Protein AF-A0A383E3J4-F1 (afdb_monomer_lite)

Sequence (232 aa):
TISWSTEKKGESHIVHYDLKSCGGNPEICSFHKVSGRDGRFSDSRGEHFHHARLTDLKPSTTYWFVIESDSEHSPEMHFTTAPSDDRPFSVLFGGDSRSGHFARAQINLLMASLSEETEDLLAFAHGGDYVSSGKSCGQWSRWLSQHELTVSASGQVLPIIPTRGNHDDGPLFNEIFDNPGGPDKENYFSTRLAPQVALVTLNTETKAGGAQRTWLGKTLQSLRPEVRWLLA

Foldseek 3Di:
DDKDKDQADFDWKKKAKALDDPQQDSVSGPDMFTFPDKDAAFQHPGMMMTDTDDPPDDAQTKMWIWIDTPPDIDGIAIEGHFHADDDDADEAEEEQQADPLVVLLVVLLVLQVCPVVGSRYAAYEYAANQHQALNHPVSVVSSVVSNCSNQHPRRYDHHYDYAHDPRNDDCNVCSRPVLNVPPVSQRWDKDDRYQAEIETHHHPPDDCDDPRVVVVVVVCVVPVVRHNYYHD

InterPro domains:
  IPR003961 Fibronectin type III [cd00063] (1-81)
  IPR004843 Calcineurin-like, phosphoesterase domain [PF00149] (107-210)
  IPR008963 Purple acid phosphatase-like, N-terminal [SSF49363] (1-83)
  IPR015914 Purple acid phosphatase, N-terminal [PF16656] (1-81)
  IPR029052 Metallo-dependent phosphatase-like [G3DSA:3.60.21.10] (85-232)
  IPR029052 Metallo-dependent phosphatase-like [SSF56300] (83-231)
  IPR039331 Purple acid phosphatase-like [PTHR22953] (1-231)

Secondary structure (DSSP, 8-state):
-EEEEESS--S-EEEEEESS--TT-GGG-SEEEE-SEEEEPTT-SS-EEEEE---SPPTT-EEEEEEEETTEEPPPEEEEPPPSS----EEEEE--TTS-HHHHHHHHHHHHHHHHH-TTEEEEEE-S--SS-TT-HHHHHHHHHHHGGGS-TT-BPPPEEEPPPTTS-SSHHHHHTT-TTTTTT---EEEEEETTEEEEE--TTS-SSHHHHHHHHHHHHHHTTT-SEEE-

Organism: NCBI:txid408172

Radius of gyration: 17.68 Å; chains: 1; bounding box: 40×35×48 Å

pLDDT: mean 96.55, std 2.57, range [83.81, 98.75]

Structure (mmCIF, N/CA/C/O backbone):
data_AF-A0A383E3J4-F1
#
_entry.id   AF-A0A383E3J4-F1
#
loop_
_atom_site.group_PDB
_atom_site.id
_atom_site.type_symbol
_atom_site.label_atom_id
_atom_site.label_alt_id
_atom_site.label_comp_id
_atom_site.label_asym_id
_atom_site.label_entity_id
_atom_site.label_seq_id
_atom_site.pdbx_PDB_ins_code
_atom_site.Cartn_x
_atom_site.Cartn_y
_atom_site.Cartn_z
_atom_site.occupancy
_atom_site.B_iso_or_equiv
_atom_site.auth_seq_id
_atom_site.auth_comp_id
_atom_site.auth_asym_id
_atom_site.auth_atom_id
_atom_site.pdbx_PDB_model_num
ATOM 1 N N . THR A 1 1 ? -2.786 5.262 -1.750 1.00 97.12 1 THR A N 1
ATOM 2 C CA . THR A 1 1 ? -1.868 5.670 -2.830 1.00 97.12 1 THR A CA 1
ATOM 3 C C . THR A 1 1 ? -1.952 4.635 -3.923 1.00 97.12 1 THR A C 1
ATOM 5 O O . THR A 1 1 ? -2.013 3.463 -3.584 1.00 97.12 1 THR A O 1
ATOM 8 N N . ILE A 1 2 ? -1.977 5.054 -5.185 1.00 98.50 2 ILE A N 1
ATOM 9 C CA . ILE A 1 2 ? -1.723 4.169 -6.325 1.00 98.50 2 ILE A CA 1
ATOM 10 C C . ILE A 1 2 ? -0.230 4.268 -6.638 1.00 98.50 2 ILE A C 1
ATOM 12 O O . ILE A 1 2 ? 0.291 5.378 -6.778 1.00 98.50 2 ILE A O 1
ATOM 16 N N . SER A 1 3 ? 0.447 3.124 -6.679 1.00 98.38 3 SER A N 1
ATOM 17 C CA . SER A 1 3 ? 1.888 3.017 -6.908 1.00 98.38 3 SER A CA 1
ATOM 18 C C . SER A 1 3 ? 2.143 2.116 -8.106 1.00 98.38 3 SER A C 1
ATOM 20 O O . SER A 1 3 ? 1.533 1.055 -8.199 1.00 98.38 3 SER A O 1
ATOM 22 N N . TRP A 1 4 ? 3.049 2.516 -8.990 1.00 98.38 4 TRP A N 1
ATOM 23 C CA . TRP A 1 4 ? 3.448 1.716 -10.147 1.00 98.38 4 TRP A CA 1
ATOM 24 C C . TRP A 1 4 ? 4.905 1.981 -10.518 1.00 98.38 4 TRP A C 1
ATOM 26 O O . TRP A 1 4 ? 5.569 2.833 -9.919 1.00 98.38 4 TRP A O 1
ATOM 36 N N . SER A 1 5 ? 5.402 1.231 -11.499 1.00 97.56 5 SER A N 1
ATOM 37 C CA . SER A 1 5 ? 6.758 1.378 -12.010 1.00 97.56 5 SER A CA 1
ATOM 38 C C . SER A 1 5 ? 6.823 1.355 -13.527 1.00 97.56 5 SER A C 1
ATOM 40 O O . SER A 1 5 ? 6.029 0.671 -14.167 1.00 97.56 5 SER A O 1
ATOM 42 N N . THR A 1 6 ? 7.816 2.037 -14.086 1.00 97.31 6 THR A N 1
ATOM 43 C CA . THR A 1 6 ? 8.154 2.003 -15.513 1.00 97.31 6 THR A CA 1
ATOM 44 C C . THR A 1 6 ? 9.570 1.460 -15.709 1.00 97.31 6 THR A C 1
ATOM 46 O O . THR A 1 6 ? 10.438 1.620 -14.850 1.00 97.31 6 THR A O 1
ATOM 49 N N . GLU A 1 7 ? 9.846 0.828 -16.853 1.00 94.44 7 GLU A N 1
ATOM 50 C CA . GLU A 1 7 ? 11.184 0.287 -17.167 1.00 94.44 7 GLU A CA 1
ATOM 51 C C . GLU A 1 7 ? 12.238 1.371 -17.436 1.00 94.44 7 GLU A C 1
ATOM 53 O O . GLU A 1 7 ? 13.444 1.118 -17.382 1.00 94.44 7 GLU A O 1
ATOM 58 N N . LYS A 1 8 ? 11.785 2.576 -17.790 1.00 93.88 8 LYS A N 1
ATOM 59 C CA . LYS A 1 8 ? 12.611 3.725 -18.161 1.00 93.88 8 LYS A CA 1
ATOM 60 C C . LYS A 1 8 ? 12.036 4.981 -17.531 1.00 93.88 8 LYS A C 1
ATOM 62 O O . LYS A 1 8 ? 10.858 5.036 -17.188 1.00 93.88 8 LYS A O 1
ATOM 67 N N . LYS A 1 9 ? 12.870 6.011 -17.429 1.00 94.88 9 LYS A N 1
ATOM 68 C CA . LYS A 1 9 ? 12.425 7.334 -16.999 1.00 94.88 9 LYS A CA 1
ATOM 69 C C . LYS A 1 9 ? 11.393 7.885 -17.993 1.00 94.88 9 LYS A C 1
ATOM 71 O O . LYS A 1 9 ? 11.723 7.972 -19.174 1.00 94.88 9 LYS A O 1
ATOM 76 N N . GLY A 1 10 ? 10.220 8.270 -17.497 1.00 93.56 10 GLY A N 1
ATOM 77 C CA . GLY A 1 10 ? 9.216 9.038 -18.238 1.00 93.56 10 GLY A CA 1
ATOM 78 C C . GLY A 1 10 ? 9.188 10.514 -17.836 1.00 93.56 10 GLY A C 1
ATOM 79 O O . GLY A 1 10 ? 10.014 10.969 -17.031 1.00 93.56 10 GLY A O 1
ATOM 80 N N . GLU A 1 11 ? 8.257 11.263 -18.421 1.00 95.75 11 GLU A N 1
ATOM 81 C CA . GLU A 1 11 ? 8.058 12.697 -18.174 1.00 95.75 11 GLU A CA 1
ATOM 82 C C . GLU A 1 11 ? 6.697 13.006 -17.538 1.00 95.75 11 GLU A C 1
ATOM 84 O O . GLU A 1 11 ? 6.609 13.915 -16.709 1.00 95.75 11 GLU A O 1
ATOM 89 N N . SER A 1 12 ? 5.655 12.252 -17.896 1.00 97.62 12 SER A N 1
ATOM 90 C CA . SER A 1 12 ? 4.287 12.423 -17.405 1.00 97.62 12 SER A CA 1
ATOM 91 C C . SER A 1 12 ? 3.768 11.135 -16.778 1.00 97.62 12 SER A C 1
ATOM 93 O O . SER A 1 12 ? 3.873 10.065 -17.369 1.00 97.62 12 SER A O 1
ATOM 95 N N . HIS A 1 13 ? 3.188 11.237 -15.583 1.00 98.50 13 HIS A N 1
ATOM 96 C CA . HIS A 1 13 ? 2.759 10.100 -14.769 1.00 98.50 13 HIS A CA 1
ATOM 97 C C . HIS A 1 13 ? 1.446 10.454 -14.063 1.00 98.50 13 HIS A C 1
ATOM 99 O O . HIS A 1 13 ? 1.429 11.265 -13.134 1.00 98.50 13 HIS A O 1
ATOM 105 N N . ILE A 1 14 ? 0.328 9.892 -14.522 1.00 98.62 14 ILE A N 1
ATOM 106 C CA . ILE A 1 14 ? -1.016 10.333 -14.131 1.00 98.62 14 ILE A CA 1
ATOM 107 C C . ILE A 1 14 ? -1.908 9.126 -13.844 1.00 98.62 14 ILE A C 1
ATOM 109 O O . ILE A 1 14 ? -1.918 8.143 -14.573 1.00 98.62 14 ILE A O 1
ATOM 113 N N . VAL A 1 15 ? -2.694 9.201 -12.772 1.00 98.75 15 VAL A N 1
ATOM 114 C CA . VAL A 1 15 ? -3.807 8.280 -12.522 1.00 98.75 15 VAL A CA 1
ATOM 115 C C . VAL A 1 15 ? -5.101 8.967 -12.919 1.00 98.75 15 VAL A C 1
ATOM 117 O O . VAL A 1 15 ? -5.475 9.965 -12.303 1.00 98.75 15 VAL A O 1
ATOM 120 N N . HIS A 1 16 ? -5.790 8.420 -13.911 1.00 98.69 16 HIS A N 1
ATOM 121 C CA . HIS A 1 16 ? -7.127 8.823 -14.338 1.00 98.69 16 HIS A CA 1
ATOM 122 C C . HIS A 1 16 ? -8.133 7.947 -13.611 1.00 98.69 16 HIS A C 1
ATOM 124 O O . HIS A 1 16 ? -7.937 6.738 -13.555 1.00 98.69 16 HIS A O 1
ATOM 130 N N . TYR A 1 17 ? -9.168 8.524 -13.005 1.00 98.69 17 TYR A N 1
ATOM 131 C CA . TYR A 1 17 ? -10.114 7.751 -12.207 1.00 98.69 17 TYR A CA 1
ATOM 132 C C . TYR A 1 17 ? -11.524 8.340 -12.199 1.00 98.69 17 TYR A C 1
ATOM 134 O O . TYR A 1 17 ? -11.724 9.536 -12.419 1.00 98.69 17 TYR A O 1
ATOM 142 N N . ASP A 1 18 ? -12.512 7.490 -11.932 1.00 98.50 18 ASP A N 1
ATOM 143 C CA . ASP A 1 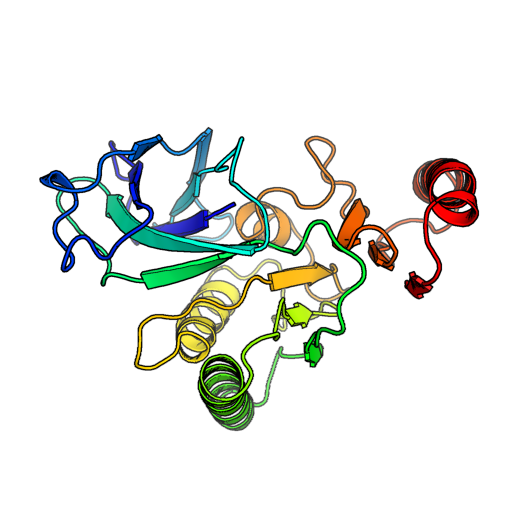18 ? -13.922 7.870 -11.856 1.00 98.50 18 ASP A CA 1
ATOM 144 C C . ASP A 1 18 ? -14.729 6.902 -10.966 1.00 98.50 18 ASP A C 1
ATOM 146 O O . ASP A 1 18 ? -14.246 5.861 -10.520 1.00 98.50 18 ASP A O 1
ATOM 150 N N . LEU A 1 19 ? -15.981 7.257 -10.680 1.00 98.19 19 LEU A N 1
ATOM 151 C CA . LEU A 1 19 ? -16.964 6.453 -9.947 1.00 98.19 19 LEU A CA 1
ATOM 152 C C . LEU A 1 19 ? -17.602 5.353 -10.813 1.00 98.19 19 LEU A C 1
ATOM 154 O O . LEU A 1 19 ? -18.397 4.553 -10.321 1.00 98.19 19 LEU A O 1
ATOM 158 N N . LYS A 1 20 ? -17.312 5.342 -12.115 1.00 97.44 20 LYS A N 1
ATOM 159 C CA . LYS A 1 20 ? -17.789 4.362 -13.095 1.00 97.44 20 LYS A CA 1
ATOM 160 C C . LYS A 1 20 ? -16.634 3.983 -14.013 1.00 97.44 20 LYS A C 1
ATOM 162 O O . LYS A 1 20 ? -15.723 4.783 -14.188 1.00 97.44 20 LYS A O 1
ATOM 167 N N . SER A 1 21 ? -16.703 2.794 -14.607 1.00 97.31 21 SER A N 1
ATOM 168 C CA . SER A 1 21 ? -15.732 2.361 -15.617 1.00 97.31 21 SER A CA 1
ATOM 169 C C . SER A 1 21 ? -15.609 3.410 -16.728 1.00 97.31 21 SER A C 1
ATOM 171 O O . SER A 1 21 ? -16.613 3.885 -17.268 1.00 97.31 21 SER A O 1
ATOM 173 N N . CYS A 1 22 ? -14.364 3.753 -17.045 1.00 94.31 22 CYS A N 1
ATOM 174 C CA . CYS A 1 22 ? -13.953 4.557 -18.185 1.00 94.31 22 CYS A CA 1
ATOM 175 C C . CYS A 1 22 ? -13.690 3.679 -19.429 1.00 94.31 22 CYS A C 1
ATOM 177 O O . CYS A 1 22 ? -13.171 4.162 -20.437 1.00 94.31 22 CYS A O 1
ATOM 179 N N . GLY A 1 23 ? -13.995 2.378 -19.376 1.00 94.06 23 GLY A N 1
ATOM 180 C CA . GLY A 1 23 ? -13.740 1.428 -20.459 1.00 94.06 23 GLY A CA 1
ATOM 181 C C . GLY A 1 23 ? -12.271 1.370 -20.885 1.00 94.06 23 GLY A C 1
ATOM 182 O O . GLY A 1 23 ? -11.991 1.100 -22.052 1.00 94.06 23 GLY A O 1
ATOM 183 N N . GLY A 1 24 ? -11.341 1.693 -19.980 1.00 93.12 24 GLY A N 1
ATOM 184 C CA . GLY A 1 24 ? -9.911 1.779 -20.285 1.00 93.12 24 GLY A CA 1
ATOM 185 C C . GLY A 1 24 ? -9.469 3.026 -21.056 1.00 93.12 24 GLY A C 1
ATOM 186 O O . GLY A 1 24 ? -8.311 3.091 -21.456 1.00 93.12 24 GLY A O 1
ATOM 187 N N . ASN A 1 25 ? -10.343 4.018 -21.269 1.00 94.31 25 ASN A N 1
ATOM 188 C CA . ASN A 1 25 ? -9.972 5.280 -21.908 1.00 94.31 25 ASN A CA 1
ATOM 189 C C . ASN A 1 25 ? -9.739 6.392 -20.857 1.00 94.31 25 ASN A C 1
ATOM 191 O O . ASN A 1 25 ? -10.708 6.873 -20.265 1.00 94.31 25 ASN A O 1
ATOM 195 N N . PRO A 1 26 ? -8.497 6.858 -20.631 1.00 94.12 26 PRO A N 1
ATOM 196 C CA . PRO A 1 26 ? -8.210 7.891 -19.632 1.00 94.12 26 PRO A CA 1
ATOM 197 C C . PRO A 1 26 ? -8.865 9.248 -19.935 1.00 94.12 26 PRO A C 1
ATOM 199 O O . PRO A 1 26 ? -9.143 10.008 -19.004 1.00 94.12 26 PRO A O 1
ATOM 202 N N . GLU A 1 27 ? -9.168 9.549 -21.205 1.00 93.56 27 GLU A N 1
ATOM 203 C CA . GLU A 1 27 ? -9.777 10.822 -21.621 1.00 93.56 27 GLU A CA 1
ATOM 204 C C . GLU A 1 27 ? -11.227 10.983 -21.146 1.00 93.56 27 GLU A C 1
ATOM 206 O O . GLU A 1 27 ? -11.727 12.106 -21.070 1.00 93.56 27 GLU A O 1
ATOM 211 N N . ILE A 1 28 ? -11.919 9.877 -20.840 1.00 95.44 28 ILE A N 1
ATOM 212 C CA . ILE A 1 28 ? -13.322 9.924 -20.406 1.00 95.44 28 ILE A CA 1
ATOM 213 C C . ILE A 1 28 ? -13.483 9.948 -18.885 1.00 95.44 28 ILE A C 1
ATOM 215 O O . ILE A 1 28 ? -14.586 10.208 -18.404 1.00 95.44 28 ILE A O 1
ATOM 219 N N . CYS A 1 29 ? -12.413 9.691 -18.129 1.00 96.12 29 CYS A N 1
ATOM 220 C CA . CYS A 1 29 ? -12.448 9.777 -16.675 1.00 96.12 29 CYS A CA 1
ATOM 221 C C . CYS A 1 29 ? -12.530 11.240 -16.217 1.00 96.12 29 CYS A C 1
ATOM 223 O O . CYS A 1 29 ? -11.758 12.096 -16.649 1.00 96.12 29 CYS A O 1
ATOM 225 N N . SER A 1 30 ? -13.433 11.526 -15.281 1.00 97.31 30 SER A N 1
ATOM 226 C CA . SER A 1 30 ? -13.680 12.892 -14.802 1.00 97.31 30 SER A CA 1
ATOM 227 C C . SER A 1 30 ? -12.576 13.434 -13.892 1.00 97.31 30 SER A C 1
ATOM 229 O O . SER A 1 30 ? -12.423 14.652 -13.764 1.00 97.31 30 SER A O 1
ATOM 231 N N . PHE A 1 31 ? -11.825 12.556 -13.222 1.00 98.06 31 PHE A N 1
ATOM 232 C CA . PHE A 1 31 ? -10.784 12.942 -12.276 1.00 98.06 31 PHE A CA 1
ATOM 233 C C . PHE A 1 31 ? -9.418 12.437 -12.726 1.00 98.06 31 PHE A C 1
ATOM 235 O O . PHE A 1 31 ? -9.285 11.366 -13.312 1.00 98.06 31 PHE A O 1
ATOM 242 N N . HIS A 1 32 ? -8.381 13.201 -12.395 1.00 97.88 32 HIS A N 1
ATOM 243 C CA . HIS A 1 32 ? -7.002 12.787 -12.600 1.00 97.88 32 HIS A CA 1
ATOM 244 C C . HIS A 1 32 ? -6.123 13.218 -11.424 1.00 97.88 32 HIS A C 1
ATOM 246 O O . HIS A 1 32 ? -6.413 14.186 -10.713 1.00 97.88 32 HIS A O 1
ATOM 252 N N . LYS A 1 33 ? -5.036 12.482 -11.205 1.00 98.56 33 LYS A N 1
ATOM 253 C CA . LYS A 1 33 ? -4.015 12.783 -10.206 1.00 98.56 33 LYS A CA 1
ATOM 254 C C . LYS A 1 33 ? -2.634 12.532 -10.793 1.00 98.56 33 LYS A C 1
ATOM 256 O O . LYS A 1 33 ? -2.253 11.385 -10.998 1.00 98.56 33 LYS A O 1
ATOM 261 N N . VAL A 1 34 ? -1.871 13.605 -10.986 1.00 98.50 34 VAL A N 1
ATOM 262 C CA . VAL A 1 34 ? -0.438 13.513 -11.300 1.00 98.50 34 VAL A CA 1
ATOM 263 C C . VAL A 1 34 ? 0.299 12.889 -10.113 1.00 98.50 34 VAL A C 1
ATOM 265 O O . VAL A 1 34 ? -0.049 13.155 -8.950 1.00 98.50 34 VAL A O 1
ATOM 268 N N . SER A 1 35 ? 1.300 12.059 -10.397 1.00 98.38 35 SER A N 1
ATOM 269 C CA . SER A 1 35 ? 2.212 11.529 -9.391 1.00 98.38 35 SER A CA 1
ATOM 270 C C . SER A 1 35 ? 2.796 12.667 -8.541 1.00 98.38 35 SER A C 1
ATOM 272 O O . SER A 1 35 ? 3.162 13.740 -9.014 1.00 98.38 35 SER A O 1
ATOM 274 N N . GLY A 1 36 ? 2.817 12.460 -7.226 1.00 97.12 36 GLY A N 1
ATOM 275 C CA . GLY A 1 36 ? 3.410 13.403 -6.275 1.00 97.12 36 GLY A CA 1
ATOM 276 C C . GLY A 1 36 ? 4.839 13.035 -5.892 1.00 97.12 36 GLY A C 1
ATOM 277 O O . GLY A 1 36 ? 5.545 13.844 -5.290 1.00 97.12 36 GLY A O 1
ATOM 278 N N . ARG A 1 37 ? 5.253 11.801 -6.189 1.00 97.06 37 ARG A N 1
ATOM 279 C CA . ARG A 1 37 ? 6.574 11.289 -5.860 1.00 97.06 37 ARG A CA 1
ATOM 280 C C . ARG A 1 37 ? 7.008 10.275 -6.906 1.00 97.06 37 ARG A C 1
ATOM 282 O O . ARG A 1 37 ? 6.443 9.187 -6.979 1.00 97.06 37 ARG A O 1
ATOM 289 N N . ASP A 1 38 ? 8.070 10.638 -7.610 1.00 97.88 38 ASP A N 1
ATOM 290 C CA . ASP A 1 38 ? 8.709 9.829 -8.638 1.00 97.88 38 ASP A CA 1
ATOM 291 C C . ASP A 1 38 ? 10.196 9.675 -8.335 1.00 97.88 38 ASP A C 1
ATOM 293 O O . ASP A 1 38 ? 10.814 10.525 -7.681 1.00 97.88 38 ASP A O 1
ATOM 297 N N . GLY A 1 39 ? 10.800 8.603 -8.827 1.00 97.56 39 GLY A N 1
ATOM 298 C CA . GLY A 1 39 ? 12.237 8.428 -8.708 1.00 97.56 39 GLY A CA 1
ATOM 299 C C . GLY A 1 39 ? 12.725 7.145 -9.342 1.00 97.56 39 GLY A C 1
ATOM 300 O O . GLY A 1 39 ? 11.953 6.256 -9.674 1.00 97.56 39 GLY A O 1
ATOM 301 N N . ARG A 1 40 ? 14.040 7.043 -9.511 1.00 97.94 40 ARG A N 1
ATOM 302 C CA . ARG A 1 40 ? 14.663 5.790 -9.925 1.00 97.94 40 ARG A CA 1
ATOM 303 C C . ARG A 1 40 ? 14.748 4.859 -8.721 1.00 97.94 40 ARG A C 1
ATOM 305 O O . ARG A 1 40 ? 15.203 5.299 -7.664 1.00 97.94 40 ARG A O 1
ATOM 312 N N . PHE A 1 41 ? 14.387 3.591 -8.889 1.00 97.94 41 PHE A N 1
ATOM 313 C CA . PHE A 1 41 ? 14.634 2.590 -7.855 1.00 97.94 41 PHE A CA 1
ATOM 314 C C . PHE A 1 41 ? 16.135 2.481 -7.559 1.00 97.94 41 PHE A C 1
ATOM 316 O O . PHE A 1 41 ? 16.984 2.542 -8.459 1.00 97.94 41 PHE A O 1
ATOM 323 N N . SER A 1 42 ? 16.486 2.307 -6.294 1.00 97.56 42 SER A N 1
ATOM 324 C CA . SER A 1 42 ? 17.848 1.977 -5.884 1.00 97.56 42 SER A CA 1
ATOM 325 C C . SER A 1 42 ? 18.256 0.602 -6.429 1.00 97.56 42 SER A C 1
ATOM 327 O O . SER A 1 42 ? 17.418 -0.279 -6.545 1.00 97.56 42 SER A O 1
ATOM 329 N N . ASP A 1 43 ? 19.531 0.401 -6.786 1.00 95.31 43 ASP A N 1
ATOM 330 C CA . ASP A 1 43 ? 20.037 -0.840 -7.430 1.00 95.31 43 ASP A CA 1
ATOM 331 C C . ASP A 1 43 ? 19.415 -1.176 -8.812 1.00 95.31 43 ASP A C 1
ATOM 333 O O . ASP A 1 43 ? 19.745 -2.189 -9.426 1.00 95.31 43 ASP A O 1
ATOM 337 N N . SER A 1 44 ? 18.545 -0.318 -9.351 1.00 92.81 44 SER A N 1
ATOM 338 C CA . SER A 1 44 ? 17.927 -0.520 -10.668 1.00 92.81 44 SER A CA 1
ATOM 339 C C . SER A 1 44 ? 18.879 -0.237 -11.834 1.00 92.81 44 SER A C 1
ATOM 341 O O . SER A 1 44 ? 19.861 0.510 -11.711 1.00 92.81 44 SER A O 1
ATOM 343 N N . ARG A 1 45 ? 18.565 -0.810 -13.004 1.00 88.44 45 ARG A N 1
ATOM 344 C CA . ARG A 1 45 ? 19.274 -0.548 -14.272 1.00 88.44 45 ARG A CA 1
ATOM 345 C C . ARG A 1 45 ? 18.525 0.420 -15.184 1.00 88.44 45 ARG A C 1
ATOM 347 O O . ARG A 1 45 ? 19.084 0.854 -16.189 1.00 88.44 45 ARG A O 1
ATOM 354 N N . GLY A 1 46 ? 17.303 0.783 -14.820 1.00 92.31 46 GLY A N 1
ATOM 355 C CA . GLY A 1 46 ? 16.480 1.746 -15.546 1.00 92.31 46 GLY A CA 1
ATOM 356 C C . GLY A 1 46 ? 15.113 1.987 -14.917 1.00 92.31 46 GLY A C 1
ATOM 357 O O . GLY A 1 46 ? 14.484 2.983 -15.248 1.00 92.31 46 GLY A O 1
ATOM 358 N N . GLU A 1 47 ? 14.683 1.129 -13.997 1.00 96.56 47 GLU A N 1
ATOM 359 C CA . GLU A 1 47 ? 13.341 1.104 -13.438 1.00 96.56 47 GLU A CA 1
ATOM 360 C C . GLU A 1 47 ? 13.062 2.303 -12.515 1.00 96.56 47 GLU A C 1
ATOM 362 O O . GLU A 1 47 ? 13.886 2.676 -11.670 1.00 96.56 47 GLU A O 1
ATOM 367 N N . HIS A 1 48 ? 11.887 2.911 -12.672 1.00 98.06 48 HIS A N 1
ATOM 368 C CA . HIS A 1 48 ? 11.427 4.055 -11.881 1.00 98.06 48 HIS A CA 1
ATOM 369 C C . HIS A 1 48 ? 10.126 3.723 -11.154 1.00 98.06 48 HIS A C 1
ATOM 371 O O . HIS A 1 48 ? 9.355 2.892 -11.621 1.00 98.06 48 HIS A O 1
ATOM 377 N N . PHE A 1 49 ? 9.905 4.361 -10.008 1.00 98.44 49 PHE A N 1
ATOM 378 C CA . PHE A 1 49 ? 8.663 4.303 -9.246 1.00 98.44 49 PH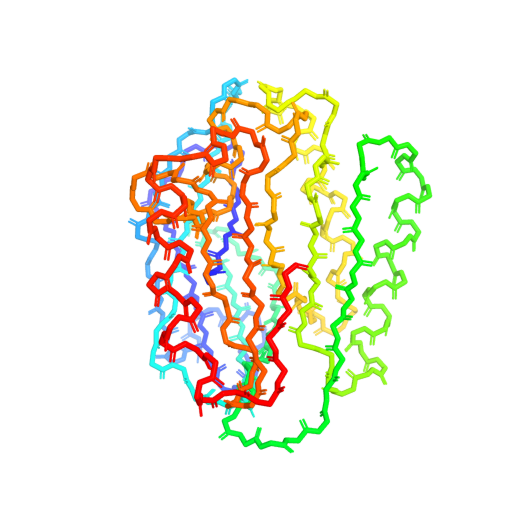E A CA 1
ATOM 379 C C . PHE A 1 49 ? 7.899 5.612 -9.357 1.00 98.44 49 PHE A C 1
ATOM 381 O O . PHE A 1 49 ? 8.506 6.682 -9.467 1.00 98.44 49 PHE A O 1
ATOM 388 N N . HIS A 1 50 ? 6.581 5.498 -9.230 1.00 98.62 50 HIS A N 1
ATOM 389 C CA . HIS A 1 50 ? 5.633 6.599 -9.301 1.00 98.62 50 HIS A CA 1
ATOM 390 C C . HIS A 1 50 ? 4.529 6.402 -8.268 1.00 98.62 50 HIS A C 1
ATOM 392 O O . HIS A 1 50 ? 4.005 5.296 -8.105 1.00 98.62 50 HIS A O 1
ATOM 398 N N . HIS A 1 51 ? 4.165 7.475 -7.568 1.00 98.62 51 HIS A N 1
ATOM 399 C CA . HIS A 1 51 ? 3.126 7.439 -6.542 1.00 98.62 51 HIS A CA 1
ATOM 400 C C . HIS A 1 51 ? 2.125 8.576 -6.707 1.00 98.62 51 HIS A C 1
ATOM 402 O O . HIS A 1 51 ? 2.464 9.755 -6.578 1.00 98.62 51 HIS A O 1
ATOM 408 N N . ALA A 1 52 ? 0.855 8.219 -6.878 1.00 98.62 52 ALA A N 1
ATOM 409 C CA . ALA A 1 52 ? -0.268 9.145 -6.880 1.00 98.62 52 ALA A CA 1
ATOM 410 C C . ALA A 1 52 ? -1.130 8.924 -5.629 1.00 98.62 52 ALA A C 1
ATOM 412 O O . ALA A 1 52 ? -1.813 7.908 -5.462 1.00 98.62 52 ALA A O 1
ATOM 413 N N . ARG A 1 53 ? -1.106 9.890 -4.703 1.00 97.75 53 ARG A N 1
ATOM 414 C CA . ARG A 1 53 ? -1.958 9.858 -3.508 1.00 97.75 53 ARG A CA 1
ATOM 415 C C . ARG A 1 53 ? -3.306 10.511 -3.806 1.00 97.75 53 ARG A C 1
ATOM 417 O O . ARG A 1 53 ? -3.400 11.736 -3.857 1.00 97.75 53 ARG A O 1
ATOM 424 N N . LEU A 1 54 ? -4.324 9.676 -4.005 1.00 98.31 54 LEU A N 1
ATOM 425 C CA . LEU A 1 54 ? -5.720 10.100 -4.110 1.00 98.31 54 LEU A CA 1
ATOM 426 C C . LEU A 1 54 ? -6.231 10.541 -2.729 1.00 98.31 54 LEU A C 1
ATOM 428 O O . LEU A 1 54 ? -5.941 9.884 -1.726 1.00 98.31 54 LEU A O 1
ATOM 432 N N . THR A 1 55 ? -6.957 11.655 -2.676 1.00 97.19 55 THR A N 1
ATOM 433 C CA . THR A 1 55 ? -7.536 12.237 -1.453 1.00 97.19 55 THR A CA 1
ATOM 434 C C . THR A 1 55 ? -9.025 12.483 -1.648 1.00 97.19 55 THR A C 1
ATOM 436 O O . THR A 1 55 ? -9.528 12.362 -2.762 1.00 97.19 55 THR A O 1
ATOM 439 N N . ASP A 1 56 ? -9.732 12.795 -0.559 1.00 97.12 56 ASP A N 1
ATOM 440 C CA . ASP A 1 56 ? -11.147 13.197 -0.592 1.00 97.12 56 ASP A CA 1
ATOM 441 C C . ASP A 1 56 ? -12.078 12.152 -1.238 1.00 97.12 56 ASP A C 1
ATOM 443 O O . ASP A 1 56 ? -13.152 12.464 -1.755 1.00 97.12 56 ASP A O 1
ATOM 447 N N . LEU A 1 57 ? -11.660 10.882 -1.187 1.00 98.25 57 LEU A N 1
ATOM 448 C CA . LEU A 1 57 ? -12.444 9.757 -1.672 1.00 98.25 57 LEU A CA 1
ATOM 449 C C . LEU A 1 57 ? -13.622 9.493 -0.736 1.00 98.25 57 LEU A C 1
ATOM 451 O O . LEU A 1 57 ? -13.502 9.554 0.491 1.00 98.25 57 LEU A O 1
ATOM 455 N N . LYS A 1 58 ? -14.766 9.150 -1.323 1.00 98.50 58 LYS A N 1
ATOM 456 C CA . LYS A 1 58 ? -15.952 8.762 -0.560 1.00 98.50 58 LYS A CA 1
ATOM 457 C C . LYS A 1 58 ? -15.726 7.383 0.072 1.00 98.50 58 LYS A C 1
ATOM 459 O O . LYS A 1 58 ? -15.161 6.523 -0.602 1.00 98.50 58 LYS A O 1
ATOM 464 N N . PRO A 1 59 ? -16.153 7.147 1.324 1.00 97.81 59 PRO A N 1
ATOM 465 C CA . PRO A 1 59 ? -16.144 5.815 1.935 1.00 97.81 59 PRO A CA 1
ATOM 466 C C . PRO A 1 59 ? -17.027 4.821 1.171 1.00 97.81 59 PRO A C 1
ATOM 468 O O . PRO A 1 59 ? -17.965 5.240 0.488 1.00 97.81 59 PRO A O 1
ATOM 471 N N . SER A 1 60 ? -16.755 3.519 1.303 1.00 96.88 60 SER A N 1
ATOM 472 C CA . SER A 1 60 ? -17.546 2.436 0.682 1.00 96.88 60 SER A CA 1
ATOM 473 C C . SER A 1 60 ? -17.850 2.667 -0.804 1.00 96.88 60 SER A C 1
ATOM 475 O O . SER A 1 60 ? -18.970 2.449 -1.263 1.00 96.88 60 SER A O 1
ATOM 477 N N . THR A 1 61 ? -16.877 3.186 -1.549 1.00 97.94 61 THR A N 1
ATOM 478 C CA . THR A 1 61 ? -17.064 3.608 -2.937 1.00 97.94 61 THR A CA 1
ATOM 479 C C . THR A 1 61 ? -16.014 2.956 -3.817 1.00 97.94 61 THR A C 1
ATOM 481 O O . THR A 1 61 ? -14.817 3.045 -3.536 1.00 97.94 61 THR A O 1
ATOM 484 N N . THR A 1 62 ? -16.469 2.313 -4.890 1.00 97.81 62 THR A N 1
ATOM 485 C CA . THR A 1 62 ? -15.592 1.779 -5.930 1.00 97.81 62 THR A CA 1
ATOM 486 C C . THR A 1 62 ? -15.143 2.900 -6.856 1.00 97.81 62 THR A C 1
ATOM 488 O O . THR A 1 62 ? -15.967 3.646 -7.388 1.00 97.81 62 THR A O 1
ATOM 491 N N . TYR A 1 63 ? -13.834 2.993 -7.053 1.00 98.56 63 TYR A N 1
ATOM 492 C CA . TYR A 1 63 ? -13.205 3.885 -8.012 1.00 98.56 63 TYR A CA 1
ATOM 493 C C . TYR A 1 63 ? -12.517 3.057 -9.086 1.00 98.56 63 TYR A C 1
ATOM 495 O O . TYR A 1 63 ? -11.688 2.201 -8.777 1.00 98.56 63 TYR A O 1
ATOM 503 N N . TRP A 1 64 ? -12.870 3.335 -10.334 1.00 98.69 64 TRP A N 1
ATOM 504 C CA . TRP A 1 64 ? -12.234 2.784 -11.523 1.00 98.69 64 TRP A CA 1
ATOM 505 C C . TRP A 1 64 ? -11.090 3.696 -11.919 1.00 98.69 64 TRP A C 1
ATOM 507 O O . TRP A 1 64 ? -11.217 4.912 -11.781 1.00 98.69 64 TRP A O 1
ATOM 517 N N . PHE A 1 65 ? -9.976 3.135 -12.372 1.00 98.75 65 PHE A N 1
ATOM 518 C CA . PHE A 1 65 ? -8.808 3.912 -12.733 1.00 98.75 65 PHE A CA 1
ATOM 519 C C . PHE A 1 65 ? -7.978 3.276 -13.847 1.00 98.75 65 PHE A C 1
ATOM 521 O O . PHE A 1 65 ? -7.945 2.059 -14.023 1.00 98.75 65 PHE A O 1
ATOM 528 N N . VAL A 1 66 ? -7.272 4.142 -14.565 1.00 98.62 66 VAL A N 1
ATOM 529 C CA . VAL A 1 66 ? -6.253 3.822 -15.564 1.00 98.62 66 VAL A CA 1
ATOM 530 C C . VAL A 1 66 ? -5.009 4.631 -15.215 1.00 98.62 66 VAL A C 1
ATOM 532 O O . VAL A 1 66 ? -5.099 5.801 -14.833 1.00 98.62 66 VAL A O 1
ATOM 535 N N . ILE A 1 67 ? -3.844 4.004 -15.310 1.00 98.50 67 ILE A N 1
ATOM 536 C CA . ILE A 1 67 ? -2.558 4.673 -15.144 1.00 98.50 67 ILE A CA 1
ATOM 537 C C . ILE A 1 67 ? -2.052 5.064 -16.527 1.00 98.50 67 ILE A C 1
ATOM 539 O O . ILE A 1 67 ? -1.962 4.212 -17.406 1.00 98.50 67 ILE A O 1
ATOM 543 N N . GLU A 1 68 ? -1.693 6.329 -16.691 1.00 98.31 68 GLU A N 1
ATOM 544 C CA . GLU A 1 68 ? -0.997 6.868 -17.853 1.00 98.31 68 GLU A CA 1
ATOM 545 C C . GLU A 1 68 ? 0.455 7.171 -17.467 1.00 98.31 68 GLU A C 1
ATOM 547 O O . GLU A 1 68 ? 0.743 7.798 -16.440 1.00 98.31 68 GLU A O 1
ATOM 552 N N . SER A 1 69 ? 1.399 6.682 -18.264 1.00 98.06 69 SER A N 1
ATOM 553 C CA . SER A 1 69 ? 2.801 7.085 -18.191 1.00 98.06 69 SER A CA 1
ATOM 554 C C . SER A 1 69 ? 3.307 7.390 -19.589 1.00 98.06 69 SER A C 1
ATOM 556 O O . SER A 1 69 ? 3.469 6.493 -20.414 1.00 98.06 69 SER A O 1
ATOM 558 N N . ASP A 1 70 ? 3.529 8.675 -19.840 1.00 96.38 70 ASP A N 1
ATOM 559 C CA . ASP A 1 70 ? 3.723 9.248 -21.166 1.00 96.38 70 ASP A CA 1
ATOM 560 C C . ASP A 1 70 ? 2.586 8.850 -22.125 1.00 96.38 70 ASP A C 1
ATOM 562 O O . ASP A 1 70 ? 1.475 9.339 -21.977 1.00 96.38 70 ASP A O 1
ATOM 566 N N . SER A 1 71 ? 2.838 7.975 -23.102 1.00 93.19 71 SER A N 1
ATOM 567 C CA . SER A 1 71 ? 1.824 7.490 -24.053 1.00 93.19 71 SER A CA 1
ATOM 568 C C . SER A 1 71 ? 1.291 6.090 -23.741 1.00 93.19 71 SER A C 1
ATOM 570 O O . SER A 1 71 ? 0.490 5.560 -24.510 1.00 93.19 71 SER A O 1
ATOM 572 N N . GLU A 1 72 ? 1.782 5.457 -22.676 1.00 96.38 72 GLU A N 1
ATOM 573 C CA . GLU A 1 72 ? 1.430 4.086 -22.313 1.00 96.38 72 GLU A CA 1
ATOM 574 C C . GLU A 1 72 ? 0.339 4.072 -21.242 1.00 96.38 72 GLU A C 1
ATOM 576 O O . GLU A 1 72 ? 0.376 4.850 -20.284 1.00 96.38 72 GLU A O 1
ATOM 581 N N . HIS A 1 73 ? -0.603 3.138 -21.379 1.00 97.00 73 HIS A N 1
ATOM 582 C CA . HIS A 1 73 ? -1.726 2.983 -20.460 1.00 97.00 73 HIS A CA 1
ATOM 583 C C . HIS A 1 73 ? -1.733 1.599 -19.814 1.00 97.00 73 HIS A C 1
ATOM 585 O O . HIS A 1 73 ? -1.491 0.586 -20.476 1.00 97.00 73 HIS A O 1
ATOM 591 N N . SER A 1 74 ? -2.065 1.541 -18.524 1.00 97.31 74 SER A N 1
ATOM 592 C CA . SER A 1 74 ? -2.419 0.276 -17.879 1.00 97.31 74 SER A CA 1
ATOM 593 C C . SER A 1 74 ? -3.768 -0.243 -18.395 1.00 97.31 74 SER A C 1
ATOM 595 O O . SER A 1 74 ? -4.577 0.531 -18.913 1.00 97.31 74 SER A O 1
ATOM 597 N N . PRO A 1 75 ? -4.092 -1.529 -18.171 1.00 97.25 75 PRO A N 1
ATOM 598 C CA . PRO A 1 75 ? -5.483 -1.962 -18.146 1.00 97.25 75 PRO A CA 1
ATOM 599 C C . PRO A 1 75 ? -6.307 -1.113 -17.170 1.00 97.25 75 PRO A C 1
ATOM 601 O O . PRO A 1 75 ? -5.767 -0.529 -16.222 1.00 97.25 75 PRO A O 1
ATOM 604 N N . GLU A 1 76 ? -7.618 -1.074 -17.387 1.00 98.12 76 GLU A N 1
ATOM 605 C CA . GLU A 1 76 ? -8.528 -0.518 -16.393 1.00 98.12 76 GLU A CA 1
ATOM 606 C C . GLU A 1 76 ? -8.580 -1.427 -15.166 1.00 98.12 76 GLU A C 1
ATOM 608 O O . GLU A 1 76 ? -8.699 -2.647 -15.274 1.00 98.12 76 GLU A O 1
ATOM 613 N N . MET A 1 77 ? -8.493 -0.809 -13.997 1.00 98.38 77 MET A N 1
ATOM 614 C CA . MET A 1 77 ? -8.537 -1.467 -12.702 1.00 98.38 77 MET A CA 1
ATOM 615 C C . MET A 1 77 ? -9.516 -0.736 -11.789 1.00 98.38 77 MET A C 1
ATOM 617 O O . MET A 1 77 ? -9.929 0.389 -12.070 1.00 98.38 77 MET A O 1
ATOM 621 N N . HIS A 1 78 ? -9.884 -1.341 -10.666 1.00 98.31 78 HIS A N 1
ATOM 622 C CA . HIS A 1 78 ? -10.711 -0.677 -9.667 1.00 98.31 78 HIS A CA 1
ATOM 623 C C . HIS A 1 78 ? -10.340 -1.075 -8.242 1.00 98.31 78 HIS A C 1
ATOM 625 O O . HIS A 1 78 ? -9.802 -2.147 -7.989 1.00 98.31 78 HIS A O 1
ATOM 631 N N . PHE A 1 79 ? -10.650 -0.208 -7.285 1.00 97.75 79 PHE A N 1
ATOM 632 C CA . PHE A 1 79 ? -10.537 -0.500 -5.856 1.00 97.75 79 PHE A CA 1
ATOM 633 C C . PHE A 1 79 ? -11.748 0.068 -5.117 1.00 97.75 79 PHE A C 1
ATOM 635 O O . PHE A 1 79 ? -12.373 1.022 -5.582 1.00 97.75 79 PHE A O 1
ATOM 642 N N . THR A 1 80 ? -12.061 -0.487 -3.948 1.00 96.81 80 THR A N 1
ATOM 643 C CA . THR A 1 80 ? -13.139 0.009 -3.083 1.00 96.81 80 THR A CA 1
ATOM 644 C C . THR A 1 80 ? -12.548 0.598 -1.810 1.00 96.81 80 THR A C 1
ATOM 646 O O . THR A 1 80 ? -11.677 0.007 -1.174 1.00 96.81 80 THR A O 1
ATOM 649 N N . THR A 1 81 ? -12.987 1.800 -1.447 1.00 97.62 81 THR A N 1
ATOM 650 C CA . THR A 1 81 ? -12.539 2.480 -0.228 1.00 97.62 81 THR A CA 1
ATOM 651 C C . THR A 1 81 ? -13.147 1.871 1.033 1.00 97.62 81 THR A C 1
ATOM 653 O O . THR A 1 81 ? -14.270 1.365 1.034 1.00 97.62 81 THR A O 1
ATOM 656 N N . ALA A 1 82 ? -12.407 1.983 2.137 1.00 96.75 82 ALA A N 1
ATOM 657 C CA . ALA A 1 82 ? -12.845 1.548 3.458 1.00 96.75 82 ALA A CA 1
ATOM 658 C C . ALA A 1 82 ? -14.199 2.169 3.876 1.00 96.75 82 ALA A C 1
ATOM 660 O O . ALA A 1 82 ? -14.511 3.302 3.479 1.00 96.75 82 ALA A O 1
ATOM 661 N N . PRO A 1 83 ? -15.003 1.459 4.688 1.00 97.25 83 PRO A N 1
ATOM 662 C CA . PRO A 1 83 ? -16.285 1.957 5.161 1.00 97.25 83 PRO A CA 1
ATOM 663 C C . PRO A 1 83 ? -16.143 3.048 6.223 1.00 97.25 83 PRO A C 1
ATOM 665 O O . PRO A 1 83 ? -15.161 3.125 6.963 1.00 97.25 83 PRO A O 1
ATOM 668 N N . SER A 1 84 ? -17.181 3.878 6.334 1.00 96.88 84 SER A N 1
ATOM 669 C CA . SER A 1 84 ? -17.327 4.884 7.395 1.00 96.88 84 SER A CA 1
ATOM 670 C C . SER A 1 84 ? -18.389 4.522 8.435 1.00 96.88 84 SER A C 1
ATOM 672 O O . SER A 1 84 ? -18.789 5.379 9.220 1.00 96.88 84 SER A O 1
ATOM 674 N N . ASP A 1 85 ? -18.852 3.274 8.451 1.00 97.12 85 ASP A N 1
ATOM 675 C CA . ASP A 1 85 ? -19.783 2.715 9.431 1.00 97.12 85 ASP A CA 1
ATOM 676 C C . ASP A 1 85 ? -19.218 1.434 10.072 1.00 97.12 85 ASP A C 1
ATOM 678 O O . ASP A 1 85 ? -18.161 0.933 9.691 1.00 97.12 85 ASP A O 1
ATOM 682 N N . ASP A 1 86 ? -19.896 0.926 11.102 1.00 95.75 86 ASP A N 1
ATOM 683 C CA . ASP A 1 86 ? -19.472 -0.263 11.854 1.00 95.75 86 ASP A CA 1
ATOM 684 C C . ASP A 1 86 ? -20.031 -1.563 11.248 1.00 95.75 86 ASP A C 1
ATOM 686 O O . ASP A 1 86 ? -20.697 -2.346 11.928 1.00 95.75 86 ASP A O 1
ATOM 690 N N . ARG A 1 87 ? -19.813 -1.771 9.943 1.00 95.69 87 ARG A N 1
ATOM 691 C CA . ARG A 1 87 ? -20.202 -3.013 9.259 1.00 95.69 87 ARG A CA 1
ATOM 692 C C . ARG A 1 87 ? -19.127 -4.105 9.392 1.00 95.69 87 ARG A C 1
ATOM 694 O O . ARG A 1 87 ? -17.949 -3.778 9.563 1.00 95.69 87 ARG A O 1
ATOM 701 N N . PRO A 1 88 ? -19.496 -5.396 9.299 1.00 95.69 88 PRO A N 1
ATOM 702 C CA . PRO A 1 88 ? -18.525 -6.476 9.154 1.00 95.69 88 PRO A CA 1
ATOM 703 C C . PRO A 1 88 ? -17.659 -6.289 7.904 1.00 95.69 88 PRO A C 1
ATOM 705 O O . PRO A 1 88 ? -18.132 -5.786 6.892 1.00 95.69 88 PRO A O 1
ATOM 708 N N . PHE A 1 89 ? -16.401 -6.711 7.981 1.00 96.94 89 PHE A N 1
ATOM 709 C CA . PHE A 1 89 ? -15.490 -6.749 6.842 1.00 96.94 89 PHE A CA 1
ATOM 710 C C . PHE A 1 89 ? -14.398 -7.798 7.061 1.00 96.94 89 PHE A C 1
ATOM 712 O O . PHE A 1 89 ? -14.212 -8.288 8.179 1.00 96.94 89 PHE A O 1
ATOM 719 N N . SER A 1 90 ? -13.656 -8.112 6.001 1.00 96.88 90 SER A N 1
ATOM 720 C CA . SER A 1 90 ? -12.525 -9.041 6.028 1.00 96.88 90 SER A CA 1
ATOM 721 C C . SER A 1 90 ? -11.215 -8.356 5.638 1.00 96.88 90 SER A C 1
ATOM 723 O O . SER A 1 90 ? -11.191 -7.398 4.866 1.00 96.88 90 SER A O 1
ATOM 725 N N . VAL A 1 91 ? -10.105 -8.872 6.164 1.00 97.31 91 VAL A N 1
ATOM 726 C CA . VAL A 1 91 ? -8.734 -8.502 5.785 1.00 97.31 91 VAL A CA 1
ATOM 727 C C . VAL A 1 91 ? -7.938 -9.790 5.638 1.00 97.31 91 VAL A C 1
ATOM 729 O O . VAL A 1 91 ? -8.004 -10.655 6.513 1.00 97.31 91 VAL A O 1
ATOM 732 N N . LEU A 1 92 ? -7.178 -9.922 4.552 1.00 97.88 92 LEU A N 1
ATOM 733 C CA . LEU A 1 92 ? -6.203 -11.003 4.428 1.00 97.88 92 LEU A CA 1
ATOM 734 C C . LEU A 1 92 ? -4.948 -10.639 5.213 1.00 97.88 92 LEU A C 1
ATOM 736 O O . LEU A 1 92 ? -4.492 -9.498 5.164 1.00 97.88 92 LEU A O 1
ATOM 740 N N . PHE A 1 93 ? -4.358 -11.618 5.889 1.00 97.25 93 PHE A N 1
ATOM 741 C CA . PHE A 1 93 ? -3.065 -11.468 6.543 1.00 97.25 93 PHE A CA 1
ATOM 742 C C . PHE A 1 93 ? -2.103 -12.549 6.054 1.00 97.25 93 PHE A C 1
ATOM 744 O O . PHE A 1 93 ? -2.476 -13.715 5.930 1.00 97.25 93 PHE A O 1
ATOM 751 N N . GLY A 1 94 ? -0.862 -12.158 5.787 1.00 96.38 94 GLY A N 1
ATOM 752 C CA . GLY A 1 94 ? 0.203 -13.050 5.335 1.00 96.38 94 GLY A CA 1
ATOM 753 C C . GLY A 1 94 ? 1.560 -12.366 5.431 1.00 96.38 94 GLY A C 1
ATOM 754 O O . GLY A 1 94 ? 1.642 -11.204 5.808 1.00 96.38 94 GLY A O 1
ATOM 755 N N . GLY A 1 95 ? 2.638 -13.070 5.111 1.00 96.50 95 GLY A N 1
ATOM 756 C CA . GLY A 1 95 ? 4.001 -12.554 5.228 1.00 96.50 95 GLY A CA 1
ATOM 757 C C . GLY A 1 95 ? 5.011 -13.525 4.633 1.00 96.50 95 GLY A C 1
ATOM 758 O O . GLY A 1 95 ? 4.617 -14.539 4.050 1.00 96.50 95 GLY A O 1
ATOM 759 N N . ASP A 1 96 ? 6.301 -13.226 4.783 1.00 97.62 96 ASP A N 1
ATOM 760 C CA . ASP A 1 96 ? 7.389 -14.161 4.469 1.00 97.62 96 ASP A CA 1
ATOM 761 C C . ASP A 1 96 ? 7.353 -14.701 3.031 1.00 97.62 96 ASP A C 1
ATOM 763 O O . ASP A 1 96 ? 7.719 -15.844 2.737 1.00 97.62 96 ASP A O 1
ATOM 767 N N . SER A 1 97 ? 6.948 -13.856 2.088 1.00 96.62 97 SER A N 1
ATOM 768 C CA . SER A 1 97 ? 6.722 -14.245 0.701 1.00 96.62 97 SER A CA 1
ATOM 769 C C . SER A 1 97 ? 8.009 -14.315 -0.126 1.00 96.62 97 SER A C 1
ATOM 771 O O . SER A 1 97 ? 7.944 -14.375 -1.343 1.00 96.62 97 SER A O 1
ATOM 773 N N . ARG A 1 98 ? 9.191 -14.377 0.496 1.00 95.44 98 ARG A N 1
ATOM 774 C CA . ARG A 1 98 ? 10.529 -14.284 -0.133 1.00 95.44 98 ARG A CA 1
ATOM 775 C C . ARG A 1 98 ? 10.810 -15.353 -1.189 1.00 95.44 98 ARG A C 1
ATOM 777 O O . ARG A 1 98 ? 11.441 -15.079 -2.211 1.00 95.44 98 ARG A O 1
ATOM 784 N N . SER A 1 99 ? 10.367 -16.581 -0.933 1.00 93.31 99 SER A N 1
ATOM 785 C CA . SER A 1 99 ? 10.717 -17.777 -1.710 1.00 93.31 99 SER A CA 1
ATOM 786 C C . SER A 1 99 ? 9.470 -18.504 -2.226 1.00 93.31 99 SER A C 1
ATOM 788 O O . SER A 1 99 ? 8.391 -17.918 -2.272 1.00 93.31 99 SER A O 1
ATOM 790 N N . GLY A 1 100 ? 9.614 -19.749 -2.699 1.00 95.19 100 GLY A N 1
ATOM 791 C CA . GLY A 1 100 ? 8.471 -20.559 -3.134 1.00 95.19 100 GLY A CA 1
ATOM 792 C C . GLY A 1 100 ? 7.653 -19.911 -4.255 1.00 95.19 100 GLY A C 1
ATOM 793 O O . GLY A 1 100 ? 6.430 -19.953 -4.214 1.00 95.19 100 GLY A O 1
ATOM 794 N N . HIS A 1 101 ? 8.313 -19.295 -5.244 1.00 95.56 101 HIS A N 1
ATOM 795 C CA . HIS A 1 101 ? 7.680 -18.413 -6.238 1.00 95.56 101 HIS A CA 1
ATOM 796 C C . HIS A 1 101 ? 6.457 -19.010 -6.951 1.00 95.56 101 HIS A C 1
ATOM 798 O O . HIS A 1 101 ? 5.536 -18.268 -7.281 1.00 95.56 101 HIS A O 1
ATOM 804 N N . PHE A 1 102 ? 6.438 -20.326 -7.187 1.00 97.06 102 PHE A N 1
ATOM 805 C CA . PHE A 1 102 ? 5.278 -21.010 -7.761 1.00 97.06 102 PHE A CA 1
ATOM 806 C C . PHE A 1 102 ? 4.096 -21.045 -6.782 1.00 97.06 102 PHE A C 1
ATOM 808 O O . PHE A 1 102 ? 3.008 -20.600 -7.126 1.00 97.06 102 PHE A O 1
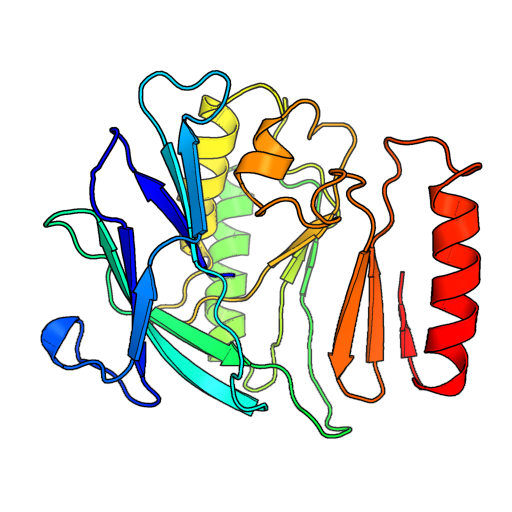ATOM 815 N N . ALA A 1 103 ? 4.322 -21.493 -5.544 1.00 97.31 103 ALA A N 1
ATOM 816 C CA . ALA A 1 103 ? 3.292 -21.502 -4.506 1.00 97.31 103 ALA A CA 1
ATOM 817 C C . ALA A 1 103 ? 2.791 -20.081 -4.202 1.00 97.31 103 ALA A C 1
ATOM 819 O O . ALA A 1 103 ? 1.590 -19.861 -4.104 1.00 97.31 103 ALA A O 1
ATOM 820 N N . ARG A 1 104 ? 3.694 -19.092 -4.148 1.00 96.81 104 ARG A N 1
ATOM 821 C CA . ARG A 1 104 ? 3.335 -17.674 -4.012 1.00 96.81 104 ARG A CA 1
ATOM 822 C C . ARG A 1 104 ? 2.416 -17.204 -5.139 1.00 96.81 104 ARG A C 1
ATOM 824 O O . ARG A 1 104 ? 1.417 -16.560 -4.859 1.00 96.81 104 ARG A O 1
ATOM 831 N N . ALA A 1 105 ? 2.714 -17.551 -6.392 1.00 97.94 105 ALA A N 1
ATOM 832 C CA . ALA A 1 105 ? 1.845 -17.212 -7.519 1.00 97.94 105 ALA A CA 1
ATOM 833 C C . ALA A 1 105 ? 0.449 -17.846 -7.384 1.00 97.94 105 ALA A C 1
ATOM 835 O O . ALA A 1 105 ? -0.545 -17.182 -7.657 1.00 97.94 105 ALA A O 1
ATOM 836 N N . GLN A 1 106 ? 0.356 -19.093 -6.906 1.00 98.31 106 GLN A N 1
ATOM 837 C CA . GLN A 1 106 ? -0.934 -19.741 -6.640 1.00 98.31 106 GLN A CA 1
ATOM 838 C C . GLN A 1 106 ? -1.716 -19.039 -5.522 1.00 98.31 106 GLN A C 1
ATOM 840 O O . GLN A 1 106 ? -2.922 -18.854 -5.652 1.00 98.31 106 GLN A O 1
ATOM 845 N N . ILE A 1 107 ? -1.039 -18.614 -4.451 1.00 97.88 107 ILE A N 1
ATOM 846 C CA . ILE A 1 107 ? -1.668 -17.825 -3.385 1.00 97.88 107 ILE A CA 1
ATOM 847 C C . ILE A 1 107 ? -2.121 -16.460 -3.909 1.00 97.88 107 ILE A C 1
ATOM 849 O O . ILE A 1 107 ? -3.230 -16.051 -3.593 1.00 97.88 107 ILE A O 1
ATOM 853 N N . ASN A 1 108 ? -1.340 -15.789 -4.759 1.00 98.25 108 ASN A N 1
ATOM 854 C CA . ASN A 1 108 ? -1.747 -14.511 -5.347 1.00 98.25 108 ASN A CA 1
ATOM 855 C C . ASN A 1 108 ? -3.019 -14.655 -6.202 1.00 98.25 108 ASN A C 1
ATOM 857 O O . ASN A 1 108 ? -3.946 -13.870 -6.038 1.00 98.25 108 ASN A O 1
ATOM 861 N N . LEU A 1 109 ? -3.109 -15.707 -7.025 1.00 98.38 109 LEU A N 1
ATOM 862 C CA . LEU A 1 109 ? -4.318 -16.021 -7.799 1.00 98.38 109 LEU A CA 1
ATOM 863 C C . LEU A 1 109 ? -5.521 -16.366 -6.904 1.00 98.38 109 LEU A C 1
ATOM 865 O O . LEU A 1 109 ? -6.658 -16.005 -7.212 1.00 98.38 109 LEU A O 1
ATOM 869 N N . LEU A 1 110 ? -5.285 -17.044 -5.776 1.00 97.94 110 LEU A N 1
ATOM 870 C CA . LEU A 1 110 ? -6.324 -17.286 -4.775 1.00 97.94 110 LEU A CA 1
ATOM 871 C C . LEU A 1 110 ? -6.796 -15.971 -4.141 1.00 97.94 110 LEU A C 1
ATOM 873 O O . LEU A 1 110 ? -7.996 -15.776 -3.992 1.00 97.94 110 LEU A O 1
ATOM 877 N N . MET A 1 111 ? -5.883 -15.059 -3.799 1.00 98.12 111 MET A N 1
ATOM 878 C CA . MET A 1 111 ? -6.238 -13.738 -3.269 1.00 98.12 111 MET A CA 1
ATOM 879 C C . MET A 1 111 ? -7.082 -12.938 -4.265 1.00 98.12 111 MET A C 1
ATOM 881 O O . MET A 1 111 ? -8.070 -12.334 -3.859 1.00 98.12 111 MET A O 1
ATOM 885 N N . ALA A 1 112 ? -6.725 -12.980 -5.551 1.00 98.00 112 ALA A N 1
ATOM 886 C CA . ALA A 1 112 ? -7.495 -12.359 -6.623 1.00 98.00 112 ALA A CA 1
ATOM 887 C C . ALA A 1 112 ? -8.929 -12.915 -6.685 1.00 98.00 112 ALA A C 1
ATOM 889 O O . ALA A 1 112 ? -9.889 -12.148 -6.659 1.00 98.00 112 ALA A O 1
ATOM 890 N N . SER A 1 113 ? -9.074 -14.245 -6.660 1.00 97.19 113 SER A N 1
ATOM 891 C CA . SER A 1 113 ? -10.386 -14.917 -6.665 1.00 97.19 113 SER A CA 1
ATOM 892 C C . SER A 1 113 ? -11.212 -14.554 -5.423 1.00 97.19 113 SER A C 1
ATOM 894 O O . SER A 1 113 ? -12.373 -14.170 -5.527 1.00 97.19 113 SER A O 1
ATOM 896 N N . LEU A 1 114 ? -10.593 -14.579 -4.236 1.00 96.94 114 LEU A N 1
ATOM 897 C CA . LEU A 1 114 ? -11.249 -14.192 -2.984 1.00 96.94 114 LEU A CA 1
ATOM 898 C C . LEU A 1 114 ? -11.711 -12.732 -2.992 1.00 96.94 114 LEU A C 1
ATOM 900 O O . LEU A 1 114 ? -12.739 -12.431 -2.392 1.00 96.94 114 LEU A O 1
ATOM 904 N N . SER A 1 115 ? -10.966 -11.835 -3.646 1.00 95.62 115 SER A N 1
ATOM 905 C CA . SER A 1 115 ? -11.339 -10.422 -3.736 1.00 95.62 115 SER A CA 1
ATOM 906 C C . SER A 1 115 ? -12.597 -10.179 -4.573 1.00 95.62 115 SER A C 1
ATOM 908 O O . SER A 1 115 ? -13.344 -9.263 -4.243 1.00 95.62 115 SER A O 1
ATOM 910 N N . GLU A 1 116 ? -12.869 -11.025 -5.574 1.00 92.38 116 GLU A N 1
ATOM 911 C CA . GLU A 1 116 ? -14.114 -10.982 -6.358 1.00 92.38 116 GLU A CA 1
ATOM 912 C C . GLU A 1 116 ? -15.284 -11.625 -5.615 1.00 92.38 116 GLU A C 1
ATOM 914 O O . GLU A 1 116 ? -16.407 -11.130 -5.663 1.00 92.38 116 GLU A O 1
ATOM 919 N N . GLU A 1 117 ? -15.032 -12.744 -4.935 1.00 94.00 117 GLU A N 1
ATOM 920 C CA . GLU A 1 117 ? -16.076 -13.526 -4.266 1.00 94.00 117 GLU A CA 1
ATOM 921 C C . GLU A 1 117 ? -16.500 -12.933 -2.911 1.00 94.00 117 GLU A C 1
ATOM 923 O O . GLU A 1 117 ? -17.560 -13.279 -2.386 1.00 94.00 117 GLU A O 1
ATOM 928 N N . THR A 1 118 ? -15.683 -12.049 -2.328 1.00 93.81 118 THR A N 1
ATOM 929 C CA . THR A 1 118 ? -15.902 -11.474 -0.994 1.00 93.81 118 THR A CA 1
ATOM 930 C C . THR A 1 118 ? -16.146 -9.968 -1.081 1.00 93.81 118 THR A C 1
ATOM 932 O O . THR A 1 118 ? -15.198 -9.185 -1.107 1.00 93.81 118 THR A O 1
ATOM 935 N N . GLU A 1 119 ? -17.418 -9.558 -1.046 1.00 86.44 119 GLU A N 1
ATOM 936 C CA . GLU A 1 119 ? -17.831 -8.148 -1.196 1.00 86.44 119 GLU A CA 1
ATOM 937 C C . GLU A 1 119 ? -17.136 -7.187 -0.210 1.00 86.44 119 GLU A C 1
ATOM 939 O O . GLU A 1 119 ? -16.762 -6.077 -0.584 1.00 86.44 119 GLU A O 1
ATOM 944 N N . ASP A 1 120 ? -16.910 -7.622 1.035 1.00 92.44 120 ASP A N 1
ATOM 945 C CA . ASP A 1 120 ? -16.340 -6.788 2.102 1.00 92.44 120 ASP A CA 1
ATOM 946 C C . ASP A 1 120 ? -14.848 -7.077 2.385 1.00 92.44 120 ASP A C 1
ATOM 948 O O . ASP A 1 120 ? -14.373 -6.895 3.513 1.00 92.44 120 ASP A O 1
ATOM 952 N N . LEU A 1 121 ? -14.079 -7.563 1.400 1.00 97.19 121 LEU A N 1
ATOM 953 C CA . LEU A 1 121 ? -12.629 -7.737 1.549 1.00 97.19 121 LEU A CA 1
ATOM 954 C C . LEU A 1 121 ? -11.884 -6.408 1.351 1.00 97.19 121 LEU A C 1
ATOM 956 O O . LEU A 1 121 ? -11.742 -5.925 0.231 1.00 97.19 121 LEU A O 1
ATOM 960 N N . LEU A 1 122 ? -11.372 -5.817 2.436 1.00 96.56 122 LEU A N 1
ATOM 961 C CA . LEU A 1 122 ? -10.822 -4.454 2.392 1.00 96.56 122 LEU A CA 1
ATOM 962 C C . LEU A 1 122 ? -9.375 -4.368 1.925 1.00 96.56 122 LEU A C 1
ATOM 964 O O . LEU A 1 122 ? -9.000 -3.410 1.252 1.00 96.56 122 LEU A O 1
ATOM 968 N N . ALA A 1 123 ? -8.532 -5.286 2.392 1.00 97.56 123 ALA A N 1
ATOM 969 C CA . ALA A 1 123 ? -7.093 -5.160 2.231 1.00 97.56 123 ALA A CA 1
ATOM 970 C C . ALA A 1 123 ? -6.363 -6.481 2.469 1.00 97.56 123 ALA A C 1
ATOM 972 O O . ALA A 1 123 ? -6.886 -7.422 3.072 1.00 97.56 123 ALA A O 1
ATOM 973 N N . PHE A 1 124 ? -5.101 -6.486 2.062 1.00 98.19 124 PHE A N 1
ATOM 974 C CA . PHE A 1 124 ? -4.093 -7.457 2.437 1.00 98.19 124 PHE A CA 1
ATOM 975 C C . PHE A 1 124 ? -3.043 -6.803 3.341 1.00 98.19 124 PHE A C 1
ATOM 977 O O . PHE A 1 124 ? -2.269 -5.956 2.904 1.00 98.19 124 PHE A O 1
ATOM 98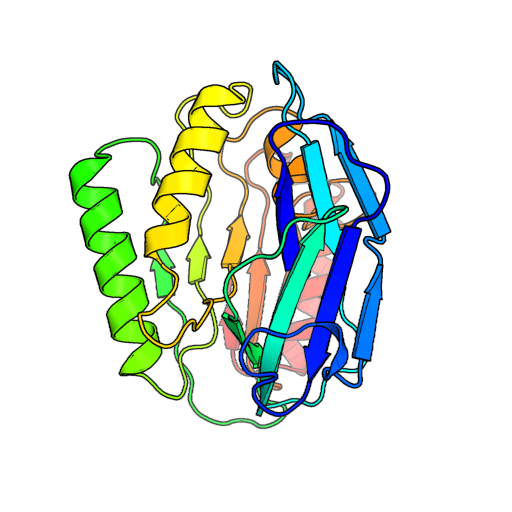4 N N . ALA A 1 125 ? -2.998 -7.195 4.610 1.00 98.38 125 ALA A N 1
ATOM 985 C CA . ALA A 1 125 ? -1.934 -6.812 5.527 1.00 98.38 125 ALA A CA 1
ATOM 986 C C . ALA A 1 125 ? -0.757 -7.791 5.396 1.00 98.38 125 ALA A C 1
ATOM 988 O O . ALA A 1 125 ? -0.869 -8.954 5.789 1.00 98.38 125 ALA A O 1
ATOM 989 N N . HIS A 1 126 ? 0.367 -7.324 4.840 1.00 98.38 126 HIS A N 1
ATOM 990 C CA . HIS A 1 126 ? 1.566 -8.143 4.652 1.00 98.38 126 HIS A CA 1
ATOM 991 C C . HIS A 1 126 ? 2.596 -7.860 5.753 1.00 98.38 126 HIS A C 1
ATOM 993 O O . HIS A 1 126 ? 3.108 -6.748 5.875 1.00 98.38 126 HIS A O 1
ATOM 999 N N . GLY A 1 127 ? 2.953 -8.884 6.526 1.00 97.62 127 GLY A N 1
ATOM 1000 C CA . GLY A 1 127 ? 3.810 -8.835 7.714 1.00 97.62 127 GLY A CA 1
ATOM 1001 C C . GLY A 1 127 ? 5.310 -8.635 7.467 1.00 97.62 127 GLY A C 1
ATOM 1002 O O . GLY A 1 127 ? 6.099 -8.935 8.352 1.00 97.62 127 GLY A O 1
ATOM 1003 N N . GLY A 1 128 ? 5.711 -8.123 6.302 1.00 97.94 128 GLY A N 1
ATOM 1004 C CA . GLY A 1 128 ? 7.123 -8.000 5.917 1.00 97.94 128 GLY A CA 1
ATOM 1005 C C . GLY A 1 128 ? 7.745 -9.265 5.328 1.00 97.94 128 GLY A C 1
ATOM 1006 O O . GLY A 1 128 ? 7.071 -10.280 5.134 1.00 97.94 128 GLY A O 1
ATOM 1007 N N . ASP A 1 129 ? 9.032 -9.163 5.008 1.00 98.31 129 ASP A N 1
ATOM 1008 C CA . ASP A 1 129 ? 9.843 -10.187 4.357 1.00 98.31 129 ASP A CA 1
ATOM 1009 C C . ASP A 1 129 ? 9.290 -10.558 2.969 1.00 98.31 129 ASP A C 1
ATOM 1011 O O . ASP A 1 129 ? 8.837 -11.675 2.713 1.00 98.31 129 ASP A O 1
ATOM 1015 N N . TYR A 1 130 ? 9.321 -9.598 2.043 1.00 98.38 130 TYR A N 1
ATOM 1016 C CA . TYR A 1 130 ? 8.803 -9.771 0.675 1.00 98.38 130 TYR A CA 1
ATOM 1017 C C . TYR A 1 130 ? 9.811 -10.468 -0.240 1.00 98.38 130 TYR A C 1
ATOM 1019 O O . TYR A 1 130 ? 9.459 -11.265 -1.114 1.00 98.38 130 TYR A O 1
ATOM 1027 N N . VAL A 1 131 ? 11.092 -10.165 -0.043 1.00 98.19 131 VAL A N 1
ATOM 1028 C CA . VAL A 1 131 ? 12.214 -10.634 -0.864 1.00 98.19 131 VAL A CA 1
ATOM 1029 C C . VAL A 1 131 ? 13.343 -11.151 0.019 1.00 98.19 131 VAL A C 1
ATOM 1031 O O . VAL A 1 131 ? 13.378 -10.891 1.213 1.00 98.19 131 VAL A O 1
ATOM 1034 N N . SER A 1 132 ? 14.284 -11.917 -0.535 1.00 97.62 132 SER A N 1
ATOM 1035 C CA . SER A 1 132 ? 15.409 -12.432 0.259 1.00 97.62 132 SER A CA 1
ATOM 1036 C C . SER A 1 132 ? 16.436 -11.351 0.607 1.00 97.62 132 SER A C 1
ATOM 1038 O O . SER A 1 132 ? 17.117 -11.475 1.624 1.00 97.62 132 SER A O 1
ATOM 1040 N N . SER A 1 133 ? 16.569 -10.325 -0.236 1.00 97.56 133 SER A N 1
ATOM 1041 C CA . SER A 1 133 ? 17.433 -9.165 -0.013 1.00 97.56 133 SER A CA 1
ATOM 1042 C C . SER A 1 133 ? 16.723 -7.892 -0.453 1.00 97.56 133 SER A C 1
ATOM 1044 O O . SER A 1 133 ? 16.507 -7.676 -1.649 1.00 97.56 133 SER A O 1
ATOM 1046 N N . GLY A 1 134 ? 16.410 -7.031 0.510 1.00 97.50 134 GLY A N 1
ATOM 1047 C CA . GLY A 1 134 ? 15.698 -5.777 0.309 1.00 97.50 134 GLY A CA 1
ATOM 1048 C C . GLY A 1 134 ? 16.483 -4.775 -0.527 1.00 97.50 134 GLY A C 1
ATOM 1049 O O . GLY A 1 134 ? 15.893 -3.870 -1.103 1.00 97.50 134 GLY A O 1
ATOM 1050 N N . LYS A 1 135 ? 17.795 -4.976 -0.673 1.00 97.56 135 LYS A N 1
ATOM 1051 C CA . LYS A 1 135 ? 18.683 -4.184 -1.535 1.00 97.56 135 LYS A CA 1
ATOM 1052 C C . LYS A 1 135 ? 18.658 -4.583 -3.011 1.00 97.56 135 LYS A C 1
ATOM 1054 O O . LYS A 1 135 ? 19.281 -3.889 -3.802 1.00 97.56 135 LYS A O 1
ATOM 1059 N N . SER A 1 136 ? 18.007 -5.688 -3.382 1.00 97.88 136 SER A N 1
ATOM 1060 C CA . SER A 1 136 ? 18.036 -6.196 -4.756 1.00 97.88 136 SER A CA 1
ATOM 1061 C C . SER A 1 136 ? 16.821 -5.741 -5.557 1.00 97.88 136 SER A C 1
ATOM 1063 O O . SER A 1 136 ? 15.732 -6.304 -5.411 1.00 97.88 136 SER A O 1
ATOM 1065 N N . CYS A 1 137 ? 17.014 -4.787 -6.473 1.00 97.31 137 CYS A N 1
ATOM 1066 C CA . CYS A 1 137 ? 15.933 -4.316 -7.347 1.00 97.31 137 CYS A CA 1
ATOM 1067 C C . CYS A 1 137 ? 15.362 -5.460 -8.201 1.00 97.31 137 CYS A C 1
ATOM 1069 O O . CYS A 1 137 ? 14.153 -5.568 -8.374 1.00 97.31 137 CYS A O 1
ATOM 1071 N N . GLY A 1 138 ? 16.210 -6.388 -8.659 1.00 97.00 138 GLY A N 1
ATOM 1072 C CA . GLY A 1 138 ? 15.765 -7.553 -9.431 1.00 97.00 138 GLY A CA 1
ATOM 1073 C C . GLY A 1 138 ? 14.856 -8.517 -8.652 1.00 97.00 138 GLY A C 1
ATOM 1074 O O . GLY A 1 138 ? 13.951 -9.115 -9.235 1.00 97.00 138 GLY A O 1
ATOM 1075 N N . GLN A 1 139 ? 15.055 -8.671 -7.336 1.00 97.56 139 GLN A N 1
ATOM 1076 C CA . GLN A 1 139 ? 14.149 -9.484 -6.513 1.00 97.56 139 GLN A CA 1
ATOM 1077 C C . GLN A 1 139 ? 12.812 -8.780 -6.290 1.00 97.56 139 GLN A C 1
ATOM 1079 O O . GLN A 1 139 ? 11.768 -9.426 -6.391 1.00 97.56 139 GLN A O 1
ATOM 1084 N N . TRP A 1 140 ? 12.840 -7.469 -6.043 1.00 98.00 140 TRP A N 1
ATOM 1085 C CA . TRP A 1 140 ? 11.632 -6.658 -5.918 1.00 98.00 140 TRP A CA 1
ATOM 1086 C C . TRP A 1 140 ? 10.833 -6.603 -7.215 1.00 98.00 140 TRP A C 1
ATOM 1088 O O . TRP A 1 140 ? 9.633 -6.835 -7.177 1.00 98.00 140 TRP A O 1
ATOM 1098 N N . SER A 1 141 ? 11.484 -6.403 -8.362 1.00 97.00 141 SER A N 1
ATOM 1099 C CA . SER A 1 141 ? 10.848 -6.437 -9.685 1.00 97.00 141 SER A CA 1
ATOM 1100 C C . SER A 1 141 ? 10.117 -7.765 -9.920 1.00 97.00 141 SER A C 1
ATOM 1102 O O . SER A 1 141 ? 8.943 -7.768 -10.290 1.00 97.00 141 SER A O 1
ATOM 1104 N N . ARG A 1 142 ? 10.748 -8.905 -9.595 1.00 96.94 142 ARG A N 1
ATOM 1105 C CA . ARG A 1 142 ? 10.083 -10.219 -9.653 1.00 96.94 142 ARG A CA 1
ATOM 1106 C C . ARG A 1 142 ? 8.899 -10.314 -8.693 1.00 96.94 142 ARG A C 1
ATOM 1108 O O . ARG A 1 142 ? 7.883 -10.907 -9.048 1.00 96.94 142 ARG A O 1
ATOM 1115 N N . TRP A 1 143 ? 9.049 -9.819 -7.465 1.00 97.94 143 TRP A N 1
ATOM 1116 C CA . TRP A 1 143 ? 7.975 -9.852 -6.475 1.00 97.94 143 TRP A CA 1
ATOM 1117 C C . TRP A 1 143 ? 6.778 -9.011 -6.932 1.00 97.94 143 TRP A C 1
ATOM 1119 O O . TRP A 1 143 ? 5.672 -9.535 -6.945 1.00 97.94 143 TRP A O 1
ATOM 1129 N N . LEU A 1 144 ? 7.012 -7.782 -7.407 1.00 97.56 144 LEU A N 1
ATOM 1130 C CA . LEU A 1 144 ? 5.996 -6.881 -7.958 1.00 97.56 144 LEU A CA 1
ATOM 1131 C C . LEU A 1 144 ? 5.294 -7.499 -9.173 1.00 97.56 144 LEU A C 1
ATOM 1133 O O . LEU A 1 144 ? 4.072 -7.583 -9.175 1.00 97.56 144 LEU A O 1
ATOM 1137 N N . SER A 1 145 ? 6.054 -8.053 -10.125 1.00 96.88 145 SER A N 1
ATOM 1138 C CA . SER A 1 145 ? 5.488 -8.734 -11.305 1.00 96.88 145 SER A CA 1
ATOM 1139 C C . SER A 1 145 ? 4.589 -9.913 -10.915 1.00 96.88 145 SER A C 1
ATOM 1141 O O . SER A 1 145 ? 3.575 -10.178 -11.543 1.00 96.88 145 SER A O 1
ATOM 1143 N N . GLN A 1 146 ? 4.945 -10.660 -9.864 1.00 97.50 146 GLN A N 1
ATOM 1144 C CA . GLN A 1 146 ? 4.071 -11.722 -9.362 1.00 97.50 146 GLN A CA 1
ATOM 1145 C C . GLN A 1 146 ? 2.911 -11.187 -8.527 1.00 97.50 146 GLN A C 1
ATOM 1147 O O . GLN A 1 146 ? 1.876 -11.845 -8.462 1.00 97.50 146 GLN A O 1
ATOM 1152 N N . HIS A 1 147 ? 3.070 -10.042 -7.866 1.00 97.06 147 HIS A N 1
ATOM 1153 C CA . HIS A 1 147 ? 2.011 -9.400 -7.097 1.00 97.06 147 HIS A CA 1
ATOM 1154 C C . HIS A 1 147 ? 0.877 -8.899 -7.998 1.00 97.06 147 HIS A C 1
ATOM 1156 O O . HIS A 1 147 ? -0.267 -8.917 -7.560 1.00 97.06 147 HIS A O 1
ATOM 1162 N N . GLU A 1 148 ? 1.139 -8.588 -9.272 1.00 97.19 148 GLU A N 1
ATOM 1163 C CA . GLU A 1 148 ? 0.090 -8.321 -10.273 1.00 97.19 148 GLU A CA 1
ATOM 1164 C C . GLU A 1 148 ? -0.929 -9.465 -10.392 1.00 97.19 148 GLU A C 1
ATOM 1166 O O . GLU A 1 148 ? -2.097 -9.216 -10.662 1.00 97.19 148 GLU A O 1
ATOM 1171 N N . LEU A 1 149 ? -0.544 -10.712 -10.087 1.00 98.19 149 LEU A N 1
ATOM 1172 C CA . LEU A 1 149 ? -1.474 -11.853 -10.046 1.00 98.19 149 LEU A CA 1
ATOM 1173 C C . LEU A 1 149 ? -2.527 -11.754 -8.929 1.00 98.19 149 LEU A C 1
ATOM 1175 O O . LEU A 1 149 ? -3.406 -12.607 -8.868 1.00 98.19 149 LEU A O 1
ATOM 1179 N N . THR A 1 150 ? -2.409 -10.781 -8.019 1.00 97.75 150 THR A N 1
ATOM 1180 C CA . THR A 1 150 ? -3.447 -10.468 -7.022 1.00 97.75 150 THR A CA 1
ATOM 1181 C C . THR A 1 150 ? -4.552 -9.573 -7.579 1.00 97.75 150 THR A C 1
ATOM 1183 O O . THR A 1 150 ? -5.586 -9.440 -6.929 1.00 97.75 150 THR A O 1
ATOM 1186 N N . VAL A 1 151 ? -4.354 -8.979 -8.762 1.00 97.81 151 VAL A N 1
ATOM 1187 C CA . VAL A 1 151 ? -5.407 -8.253 -9.473 1.00 97.81 151 VAL A CA 1
ATOM 1188 C C . VAL A 1 151 ? -6.386 -9.268 -10.046 1.00 97.81 151 VAL A C 1
ATOM 1190 O O . VAL A 1 151 ? -5.985 -10.233 -10.701 1.00 97.81 151 VAL A O 1
ATOM 1193 N N . SER A 1 152 ? -7.669 -9.074 -9.768 1.00 97.25 152 SER A N 1
ATOM 1194 C CA . SER A 1 152 ? -8.706 -9.996 -10.211 1.00 97.25 152 SER A CA 1
ATOM 1195 C C . SER A 1 152 ? -8.996 -9.920 -11.709 1.00 97.25 152 SER A C 1
ATOM 1197 O O . SER A 1 152 ? -8.537 -9.015 -12.409 1.00 97.25 152 SER A O 1
ATOM 1199 N N . ALA A 1 153 ? -9.784 -10.869 -12.218 1.00 95.75 153 ALA A N 1
ATOM 1200 C CA . ALA A 1 153 ? -10.180 -10.891 -13.621 1.00 95.75 153 ALA A CA 1
ATOM 1201 C C . ALA A 1 153 ? -11.062 -9.685 -13.992 1.00 95.75 153 ALA A C 1
ATOM 1203 O O . ALA A 1 153 ? -11.007 -9.217 -15.129 1.00 95.75 153 ALA A O 1
ATOM 1204 N N . SER A 1 154 ? -11.836 -9.155 -13.038 1.00 95.94 154 SER A N 1
ATOM 1205 C CA . SER A 1 154 ? -12.595 -7.906 -13.180 1.00 95.94 154 SER A CA 1
ATOM 1206 C C . SER A 1 154 ? -11.733 -6.640 -13.083 1.00 95.94 154 SER A C 1
ATOM 1208 O O . SER A 1 154 ? -12.254 -5.540 -13.262 1.00 95.94 154 SER A O 1
ATOM 1210 N N . GLY A 1 155 ? -10.436 -6.776 -12.788 1.00 97.19 155 GLY A N 1
ATOM 1211 C CA . GLY A 1 155 ? -9.520 -5.661 -12.559 1.00 97.19 155 GLY A CA 1
ATOM 1212 C C . GLY A 1 155 ? -9.528 -5.138 -11.121 1.00 97.19 155 GLY A C 1
ATOM 1213 O O . GLY A 1 155 ? -9.022 -4.041 -10.878 1.00 97.19 155 GLY A O 1
ATOM 1214 N N . GLN A 1 156 ? -10.086 -5.876 -10.154 1.00 97.62 156 GLN A N 1
ATOM 1215 C CA . GLN A 1 156 ? -10.074 -5.456 -8.756 1.00 97.62 156 GLN A CA 1
ATOM 1216 C C . GLN A 1 156 ? -8.655 -5.530 -8.197 1.00 97.62 156 GLN A C 1
ATOM 1218 O O . GLN A 1 156 ? -8.020 -6.582 -8.197 1.00 97.62 156 GLN A O 1
ATOM 1223 N N . VAL A 1 157 ? -8.170 -4.407 -7.677 1.00 97.06 157 VAL A N 1
ATOM 1224 C CA . VAL A 1 157 ? -6.888 -4.305 -6.983 1.00 97.06 157 VAL A CA 1
ATOM 1225 C C . VAL A 1 157 ? -7.157 -4.323 -5.489 1.00 97.06 157 VAL A C 1
ATOM 1227 O O . VAL A 1 157 ? -7.846 -3.447 -4.962 1.00 97.06 157 VAL A O 1
ATOM 1230 N N . LEU A 1 158 ? -6.587 -5.307 -4.795 1.00 95.44 158 LEU A N 1
ATOM 1231 C CA . LEU A 1 158 ? -6.669 -5.399 -3.343 1.00 95.44 158 LEU A CA 1
ATOM 1232 C C . LEU A 1 158 ? -5.615 -4.476 -2.697 1.00 95.44 158 LEU A C 1
ATOM 1234 O O . LEU A 1 158 ? -4.418 -4.693 -2.901 1.00 95.44 158 LEU A O 1
ATOM 1238 N N . PRO A 1 159 ? -6.008 -3.462 -1.900 1.00 97.19 159 PRO A N 1
ATOM 1239 C CA . PRO A 1 159 ? -5.052 -2.598 -1.215 1.00 97.19 159 PRO A CA 1
ATOM 1240 C C . PRO A 1 159 ? -4.112 -3.387 -0.301 1.00 97.19 159 PRO A C 1
ATOM 1242 O O . PRO A 1 159 ? -4.555 -4.242 0.466 1.00 97.19 159 PRO A O 1
ATOM 1245 N N . ILE A 1 160 ? -2.821 -3.057 -0.325 1.00 98.06 160 ILE A N 1
ATOM 1246 C CA . ILE A 1 160 ? -1.823 -3.644 0.573 1.00 98.06 160 ILE A CA 1
ATOM 1247 C C . ILE A 1 160 ? -1.515 -2.708 1.748 1.00 98.06 160 ILE A C 1
ATOM 1249 O O . ILE A 1 160 ? -1.329 -1.504 1.567 1.00 98.06 160 ILE A O 1
ATOM 1253 N N . ILE A 1 161 ? -1.433 -3.267 2.957 1.00 98.50 161 ILE A N 1
ATOM 1254 C CA . ILE A 1 161 ? -0.931 -2.600 4.164 1.00 98.50 161 ILE A CA 1
ATOM 1255 C C . ILE A 1 161 ? 0.447 -3.199 4.469 1.00 98.50 161 ILE A C 1
ATOM 1257 O O . ILE A 1 161 ? 0.516 -4.337 4.942 1.00 98.50 161 ILE A O 1
ATOM 1261 N N . PRO A 1 162 ? 1.542 -2.481 4.160 1.00 98.06 162 PRO A N 1
ATOM 1262 C CA . PRO A 1 162 ? 2.872 -3.064 4.194 1.00 98.06 162 PRO A CA 1
ATOM 1263 C C . PRO A 1 162 ? 3.547 -2.893 5.557 1.00 98.06 162 PRO A C 1
ATOM 1265 O O . PRO A 1 162 ? 3.720 -1.778 6.048 1.00 98.06 162 PRO A O 1
ATOM 1268 N N . THR A 1 163 ? 4.022 -3.995 6.125 1.00 98.25 163 THR A N 1
ATOM 1269 C CA . THR A 1 163 ? 4.966 -4.006 7.252 1.00 98.25 163 THR A CA 1
ATOM 1270 C C . THR A 1 163 ? 6.376 -4.257 6.734 1.00 98.25 163 THR A C 1
ATOM 1272 O O . THR A 1 163 ? 6.541 -4.929 5.718 1.00 98.25 163 THR A O 1
ATOM 1275 N N . ARG A 1 164 ? 7.394 -3.715 7.408 1.00 97.69 164 ARG A N 1
ATOM 1276 C CA . ARG A 1 164 ? 8.804 -3.947 7.078 1.00 97.69 164 ARG A CA 1
ATOM 1277 C C . ARG A 1 164 ? 9.360 -5.119 7.887 1.00 97.69 164 ARG A C 1
ATOM 1279 O O . ARG A 1 164 ? 9.277 -5.076 9.110 1.00 97.69 164 ARG A O 1
ATOM 1286 N N . GLY A 1 165 ? 9.946 -6.106 7.213 1.00 97.88 165 GLY A N 1
ATOM 1287 C CA . GLY A 1 165 ? 10.677 -7.213 7.833 1.00 97.88 165 GLY A CA 1
ATOM 1288 C C . GLY A 1 165 ? 12.196 -7.048 7.750 1.00 97.88 165 GLY A C 1
ATOM 1289 O O . GLY A 1 165 ? 12.716 -6.133 7.099 1.00 97.88 165 GLY A O 1
ATOM 1290 N N . ASN A 1 166 ? 12.926 -7.951 8.402 1.00 97.56 166 ASN A N 1
ATOM 1291 C CA . ASN A 1 166 ? 14.385 -7.907 8.486 1.00 97.56 166 ASN A CA 1
ATOM 1292 C C . ASN A 1 166 ? 15.081 -8.193 7.149 1.00 97.56 166 ASN A C 1
ATOM 1294 O O . ASN A 1 166 ? 16.246 -7.828 6.975 1.00 97.56 166 ASN A O 1
ATOM 1298 N N . HIS A 1 167 ? 14.390 -8.827 6.198 1.00 98.06 167 HIS A N 1
ATOM 1299 C CA . HIS A 1 167 ? 14.898 -9.003 4.841 1.00 98.06 167 HIS A CA 1
ATOM 1300 C C . HIS A 1 167 ? 14.601 -7.823 3.915 1.00 98.06 167 HIS A C 1
ATOM 1302 O O . HIS A 1 167 ? 15.193 -7.747 2.843 1.00 98.06 167 HIS A O 1
ATOM 1308 N N . ASP A 1 168 ? 13.759 -6.874 4.322 1.00 97.44 168 ASP A N 1
ATOM 1309 C CA . ASP A 1 168 ? 13.382 -5.704 3.522 1.00 97.44 168 ASP A CA 1
ATOM 1310 C C . ASP A 1 168 ? 14.310 -4.510 3.806 1.00 97.44 168 ASP A C 1
ATOM 1312 O O . ASP A 1 168 ? 13.894 -3.349 3.936 1.00 97.44 168 ASP A O 1
ATOM 1316 N N . ASP A 1 169 ? 15.599 -4.792 3.977 1.00 92.06 169 ASP A N 1
ATOM 1317 C CA . ASP A 1 169 ? 16.614 -3.797 4.281 1.00 92.06 169 ASP A CA 1
ATOM 1318 C C . ASP A 1 169 ? 16.871 -2.850 3.093 1.00 92.06 169 ASP A C 1
ATOM 1320 O O . ASP A 1 169 ? 16.555 -3.124 1.940 1.00 92.06 169 ASP A O 1
ATOM 1324 N N . GLY A 1 170 ? 17.431 -1.672 3.370 1.00 93.56 170 GLY A N 1
ATOM 1325 C CA . GLY A 1 170 ? 17.729 -0.685 2.330 1.00 93.56 170 GLY A CA 1
ATOM 1326 C C . GLY A 1 170 ? 16.552 0.221 1.923 1.00 93.56 170 GLY A C 1
ATOM 1327 O O . GLY A 1 170 ? 15.534 0.305 2.615 1.00 93.56 170 GLY A O 1
ATOM 1328 N N . PRO A 1 171 ? 16.727 1.016 0.858 1.00 96.19 171 PRO A N 1
ATOM 1329 C CA . PRO A 1 171 ? 15.783 2.076 0.502 1.00 96.19 171 PRO A CA 1
ATOM 1330 C C . PRO A 1 171 ? 14.565 1.581 -0.295 1.00 96.19 171 PRO A C 1
ATOM 1332 O O . PRO A 1 171 ? 13.514 2.214 -0.207 1.00 96.19 171 PRO A O 1
ATOM 1335 N N . LEU A 1 172 ? 14.676 0.441 -0.989 1.00 98.06 172 LEU A N 1
ATOM 1336 C CA . LEU A 1 172 ? 13.668 -0.065 -1.931 1.00 98.06 172 LEU A CA 1
ATOM 1337 C C . LEU A 1 172 ? 12.289 -0.270 -1.299 1.00 98.06 172 LEU A C 1
ATOM 1339 O O . LEU A 1 172 ? 11.300 0.130 -1.896 1.00 98.06 172 LEU A O 1
ATOM 1343 N N . PHE A 1 173 ? 12.202 -0.768 -0.060 1.00 98.06 173 PHE A N 1
ATOM 1344 C CA . PHE A 1 173 ? 10.919 -0.872 0.654 1.00 98.06 173 PHE A CA 1
ATOM 1345 C C . PHE A 1 173 ? 10.151 0.466 0.669 1.00 98.06 173 PHE A C 1
ATOM 1347 O O . PHE A 1 173 ? 8.962 0.529 0.371 1.00 98.06 173 PHE A O 1
ATOM 1354 N N . ASN A 1 174 ? 10.846 1.569 0.956 1.00 98.00 174 ASN A N 1
ATOM 1355 C CA . ASN A 1 174 ? 10.243 2.903 1.015 1.00 98.00 174 ASN A CA 1
ATOM 1356 C C . ASN A 1 174 ? 9.972 3.498 -0.380 1.00 98.00 174 ASN A C 1
ATOM 1358 O O . ASN A 1 174 ? 9.093 4.346 -0.546 1.00 98.00 174 ASN A O 1
ATOM 1362 N N . GLU A 1 175 ? 10.763 3.112 -1.378 1.00 98.12 175 GLU A N 1
ATOM 1363 C CA . GLU A 1 175 ? 10.563 3.468 -2.789 1.00 98.12 175 GLU A CA 1
ATOM 1364 C C . GLU A 1 175 ? 9.361 2.737 -3.393 1.00 98.12 175 GLU A C 1
ATOM 1366 O O . GLU A 1 175 ? 8.672 3.303 -4.221 1.00 98.12 175 GLU A O 1
ATOM 1371 N N . ILE A 1 176 ? 9.056 1.522 -2.940 1.00 98.19 176 ILE A N 1
ATOM 1372 C CA . ILE A 1 176 ? 7.927 0.725 -3.435 1.00 98.19 176 ILE A CA 1
ATOM 1373 C C . ILE A 1 176 ? 6.617 1.127 -2.750 1.00 98.19 176 ILE A C 1
ATOM 1375 O O . ILE A 1 176 ? 5.597 1.325 -3.408 1.00 98.19 176 ILE A O 1
ATOM 1379 N N . PHE A 1 177 ? 6.638 1.295 -1.426 1.00 97.81 177 PHE A N 1
ATOM 1380 C CA . PHE A 1 177 ? 5.425 1.476 -0.620 1.00 97.81 177 PHE A CA 1
ATOM 1381 C C . PHE A 1 177 ? 5.113 2.932 -0.241 1.00 97.81 177 PHE A C 1
ATOM 1383 O O . PHE A 1 177 ? 4.403 3.183 0.729 1.00 97.81 177 PHE A O 1
ATOM 1390 N N . ASP A 1 178 ? 5.632 3.905 -0.991 1.00 97.00 178 ASP A N 1
ATOM 1391 C CA . ASP A 1 178 ? 5.357 5.334 -0.779 1.00 97.00 178 ASP A CA 1
ATOM 1392 C C . ASP A 1 178 ? 5.688 5.858 0.642 1.00 97.00 178 ASP A C 1
ATOM 1394 O O . ASP A 1 178 ? 4.938 6.643 1.221 1.00 97.00 178 ASP A O 1
ATOM 1398 N N . ASN A 1 179 ? 6.818 5.421 1.220 1.00 95.44 179 ASN A N 1
ATOM 1399 C CA . ASN A 1 179 ? 7.214 5.713 2.610 1.00 95.44 179 ASN A CA 1
ATOM 1400 C C . ASN A 1 179 ? 6.040 5.514 3.606 1.00 95.44 179 ASN A C 1
ATOM 1402 O O . ASN A 1 179 ? 5.513 6.494 4.144 1.00 95.44 179 ASN A O 1
ATOM 1406 N N . PRO A 1 180 ? 5.605 4.274 3.887 1.00 90.75 180 PRO A N 1
ATOM 1407 C CA . PRO A 1 180 ? 4.343 4.029 4.595 1.00 90.75 180 PRO A CA 1
ATOM 1408 C C . PRO A 1 180 ? 4.319 4.583 6.037 1.00 90.75 180 PRO A C 1
ATOM 1410 O O . PRO A 1 180 ? 3.253 4.889 6.560 1.00 90.75 180 PRO A O 1
ATOM 1413 N N . GLY A 1 181 ? 5.487 4.817 6.653 1.00 85.81 181 GLY A N 1
ATOM 1414 C CA . GLY A 1 181 ? 5.640 5.519 7.940 1.00 85.81 181 GLY A CA 1
ATOM 1415 C C . GLY A 1 181 ? 5.847 7.038 7.849 1.00 85.81 181 GLY A C 1
ATOM 1416 O O . GLY A 1 181 ? 6.373 7.634 8.781 1.00 85.81 181 GLY A O 1
ATOM 1417 N N . GLY A 1 182 ? 5.507 7.670 6.725 1.00 88.19 182 GLY A N 1
ATOM 1418 C CA . GLY A 1 182 ? 5.652 9.114 6.532 1.00 88.19 182 GLY A CA 1
ATOM 1419 C C . GLY A 1 182 ? 7.044 9.563 6.056 1.00 88.19 182 GLY A C 1
ATOM 1420 O O . GLY A 1 182 ? 7.905 8.738 5.742 1.00 88.19 182 GLY A O 1
ATOM 1421 N N . PRO A 1 183 ? 7.277 10.887 5.962 1.00 84.00 183 PRO A N 1
ATOM 1422 C CA . PRO A 1 183 ? 8.475 11.464 5.337 1.00 84.00 183 PRO A CA 1
ATOM 1423 C C . PRO A 1 183 ? 9.782 11.087 6.046 1.00 84.00 183 PRO A C 1
ATOM 1425 O O . PRO A 1 183 ? 10.820 10.983 5.393 1.00 84.00 183 PRO A O 1
ATOM 1428 N N . ASP A 1 184 ? 9.714 10.811 7.349 1.00 83.81 184 ASP A N 1
ATOM 1429 C CA . ASP A 1 184 ? 10.852 10.390 8.171 1.00 83.81 184 ASP A CA 1
ATOM 1430 C C . ASP A 1 184 ? 11.194 8.896 8.001 1.00 83.81 184 ASP A C 1
ATOM 1432 O O . ASP A 1 184 ? 12.158 8.403 8.588 1.00 83.81 184 ASP A O 1
ATOM 1436 N N . LYS A 1 185 ? 10.442 8.170 7.155 1.00 87.12 185 LYS A N 1
ATOM 1437 C CA . LYS A 1 185 ? 10.682 6.763 6.777 1.00 87.12 185 LYS A CA 1
ATOM 1438 C C . LYS A 1 185 ? 10.773 5.831 7.984 1.00 87.12 185 LYS A C 1
ATOM 1440 O O . LYS A 1 185 ? 11.529 4.855 7.992 1.00 87.12 185 LYS A O 1
ATOM 1445 N N . GLU A 1 186 ? 9.977 6.124 9.005 1.00 89.50 186 GLU A N 1
ATOM 1446 C CA . GLU A 1 186 ? 9.990 5.410 10.280 1.00 89.50 186 GLU A CA 1
ATOM 1447 C C . GLU A 1 186 ? 9.474 3.967 10.143 1.00 89.50 186 GLU A C 1
ATOM 1449 O O . GLU A 1 186 ? 9.910 3.069 10.867 1.00 89.50 186 GLU A O 1
ATOM 1454 N N . ASN A 1 187 ? 8.613 3.731 9.145 1.00 94.94 187 ASN A N 1
ATOM 1455 C CA . ASN A 1 187 ? 7.993 2.443 8.812 1.00 94.94 187 ASN A CA 1
ATOM 1456 C C . ASN A 1 187 ? 7.131 1.833 9.930 1.00 94.94 187 ASN A C 1
ATOM 1458 O O . ASN A 1 187 ? 6.856 0.639 9.908 1.00 94.94 187 ASN A O 1
ATOM 1462 N N . TYR A 1 188 ? 6.669 2.663 10.866 1.00 96.75 188 TYR A N 1
ATOM 1463 C CA . TYR A 1 188 ? 5.550 2.373 11.757 1.00 96.75 188 TYR A CA 1
ATOM 1464 C C . TYR A 1 188 ? 4.452 3.420 11.549 1.00 96.75 188 TYR A C 1
ATOM 1466 O O . TYR A 1 188 ? 4.741 4.589 11.295 1.00 96.75 188 TYR A O 1
ATOM 1474 N N . PHE A 1 189 ? 3.193 2.996 11.590 1.00 97.38 189 PHE A N 1
ATOM 1475 C CA . PHE A 1 189 ? 2.034 3.843 11.304 1.00 97.38 189 PHE A CA 1
ATOM 1476 C C . PHE A 1 189 ? 0.748 3.173 11.800 1.00 97.38 189 PHE A C 1
ATOM 1478 O O . PHE A 1 189 ? 0.744 2.011 12.200 1.00 97.38 189 PHE A O 1
ATOM 1485 N N . SER A 1 190 ? -0.365 3.902 11.786 1.00 97.25 190 SER A N 1
ATOM 1486 C CA . SER A 1 190 ? -1.684 3.337 12.080 1.00 97.25 190 SER A CA 1
ATOM 1487 C C . SER A 1 190 ? -2.611 3.501 10.883 1.00 97.25 190 SER A C 1
ATOM 1489 O O . SER A 1 190 ? -2.693 4.592 10.320 1.00 97.25 190 SER A O 1
ATOM 1491 N N . THR A 1 191 ? -3.354 2.449 10.554 1.00 97.06 191 THR A N 1
ATOM 1492 C CA . THR A 1 191 ? -4.394 2.443 9.519 1.00 97.06 191 THR A CA 1
ATOM 1493 C C . THR A 1 191 ? -5.755 2.252 10.176 1.00 97.06 191 THR A C 1
ATOM 1495 O O . THR A 1 191 ? -5.981 1.257 10.864 1.00 97.06 191 THR A O 1
ATOM 1498 N N . ARG A 1 192 ? -6.684 3.191 9.973 1.00 96.56 192 ARG A N 1
ATOM 1499 C CA . ARG A 1 192 ? -8.083 3.026 10.395 1.00 96.56 192 ARG A CA 1
ATOM 1500 C C . ARG A 1 192 ? -8.835 2.299 9.281 1.00 96.56 192 ARG A C 1
ATOM 1502 O O . ARG A 1 192 ? -9.008 2.858 8.205 1.00 96.56 192 ARG A O 1
ATOM 1509 N N . LEU A 1 193 ? -9.221 1.051 9.540 1.00 97.06 193 LEU A N 1
ATOM 1510 C CA . LEU A 1 193 ? -9.885 0.167 8.571 1.00 97.06 193 LEU A CA 1
ATOM 1511 C C . LEU A 1 193 ? -11.397 0.404 8.521 1.00 97.06 193 LEU A C 1
ATOM 1513 O O . LEU A 1 193 ? -12.019 0.245 7.482 1.00 97.06 193 LEU A O 1
ATOM 1517 N N . ALA A 1 194 ? -11.969 0.798 9.656 1.00 96.81 194 ALA A N 1
ATOM 1518 C CA . ALA A 1 194 ? -13.358 1.205 9.829 1.00 96.81 194 ALA A CA 1
ATOM 1519 C C . ALA A 1 194 ? -13.432 2.133 11.060 1.00 96.81 194 ALA A C 1
ATOM 1521 O O . ALA A 1 194 ? -12.469 2.194 11.835 1.00 96.81 194 ALA A O 1
ATOM 1522 N N . PRO A 1 195 ? -14.551 2.830 11.332 1.00 96.94 195 PRO A N 1
ATOM 1523 C CA . PRO A 1 195 ? -14.679 3.673 12.519 1.00 96.94 195 PRO A CA 1
ATOM 1524 C C . PRO A 1 195 ? -14.316 2.946 13.817 1.00 96.94 195 PRO A C 1
ATOM 1526 O O . PRO A 1 195 ? -13.676 3.541 14.675 1.00 96.94 195 PRO A O 1
ATOM 1529 N N . GLN A 1 196 ? -14.652 1.659 13.936 1.00 97.56 196 GLN A N 1
ATOM 1530 C CA . GLN A 1 196 ? -14.437 0.856 15.143 1.00 97.56 196 GLN A CA 1
ATOM 1531 C C . GLN A 1 196 ? -13.227 -0.091 15.072 1.00 97.56 196 GLN A C 1
ATOM 1533 O O . GLN A 1 196 ? -13.045 -0.889 15.994 1.00 97.56 196 GLN A O 1
ATOM 1538 N N . VAL A 1 197 ? -12.406 -0.031 14.013 1.00 98.12 197 VAL A N 1
ATOM 1539 C CA . VAL A 1 197 ? -11.252 -0.929 13.834 1.00 98.12 197 VAL A CA 1
ATOM 1540 C C . VAL A 1 197 ? -10.025 -0.168 13.344 1.00 98.12 197 VAL A C 1
ATOM 1542 O O . VAL A 1 197 ? -10.043 0.447 12.276 1.00 98.12 197 VAL A O 1
ATOM 1545 N N . ALA A 1 198 ? -8.932 -0.251 14.100 1.00 98.19 198 ALA A N 1
ATOM 1546 C CA . ALA A 1 198 ? -7.631 0.276 13.705 1.00 98.19 198 ALA A CA 1
ATOM 1547 C C . ALA A 1 198 ? -6.546 -0.805 13.785 1.00 98.19 198 ALA A C 1
ATOM 1549 O O . ALA A 1 198 ? -6.538 -1.618 14.708 1.00 98.19 198 ALA A O 1
ATOM 1550 N N . LEU A 1 199 ? -5.622 -0.773 12.827 1.00 98.31 199 LEU A N 1
ATOM 1551 C CA . LEU A 1 199 ? -4.423 -1.603 12.766 1.00 98.31 199 LEU A CA 1
ATOM 1552 C C . LEU A 1 199 ? -3.189 -0.725 12.996 1.00 98.31 199 LEU A C 1
ATOM 1554 O O . LEU A 1 199 ? -3.012 0.289 12.319 1.00 98.31 199 LEU A O 1
ATOM 1558 N N . VAL A 1 200 ? -2.347 -1.103 13.952 1.00 98.25 200 VAL A N 1
ATOM 1559 C CA . VAL A 1 200 ? -1.087 -0.433 14.282 1.00 98.25 200 VAL A CA 1
ATOM 1560 C C . VAL A 1 200 ? 0.067 -1.256 13.726 1.00 98.25 200 VAL A C 1
ATOM 1562 O O . VAL A 1 200 ? 0.422 -2.284 14.284 1.00 98.25 200 VAL A O 1
ATOM 1565 N N . THR A 1 201 ? 0.691 -0.781 12.656 1.00 98.06 201 THR A N 1
ATOM 1566 C CA . THR A 1 201 ? 1.881 -1.410 12.081 1.00 98.06 201 THR A CA 1
ATOM 1567 C C . THR A 1 201 ? 3.123 -0.906 12.809 1.00 98.06 201 THR A C 1
ATOM 1569 O O . THR A 1 201 ? 3.405 0.295 12.814 1.00 98.06 201 THR A O 1
ATOM 1572 N N . LEU A 1 202 ? 3.872 -1.821 13.425 1.00 97.44 202 LEU A N 1
ATOM 1573 C CA . LEU A 1 202 ? 5.156 -1.545 14.073 1.00 97.44 202 LEU A CA 1
ATOM 1574 C C . LEU A 1 202 ? 6.330 -1.924 13.166 1.00 97.44 202 LEU A C 1
ATOM 1576 O O . LEU A 1 202 ? 6.194 -2.725 12.246 1.00 97.44 202 LEU A O 1
ATOM 1580 N N . ASN A 1 203 ? 7.500 -1.369 13.466 1.00 96.75 203 ASN A N 1
ATOM 1581 C CA . ASN A 1 203 ? 8.753 -1.682 12.795 1.00 96.75 203 ASN A CA 1
ATOM 1582 C C . ASN A 1 203 ? 9.692 -2.408 13.767 1.00 96.75 203 ASN A C 1
ATOM 1584 O O . ASN A 1 203 ? 10.244 -1.795 14.689 1.00 96.75 203 ASN A O 1
ATOM 1588 N N . THR A 1 204 ? 9.881 -3.710 13.564 1.00 96.25 204 THR A N 1
ATOM 1589 C CA . THR A 1 204 ? 10.803 -4.543 14.356 1.00 96.25 204 THR A CA 1
ATOM 1590 C C . THR A 1 204 ? 12.270 -4.300 14.015 1.00 96.25 204 THR A C 1
ATOM 1592 O O . THR A 1 204 ? 13.148 -4.631 14.809 1.00 96.25 204 THR A O 1
ATOM 1595 N N . GLU A 1 205 ? 12.537 -3.619 12.900 1.00 95.12 205 GLU A N 1
ATOM 1596 C CA . GLU A 1 205 ? 13.882 -3.338 12.387 1.00 95.12 205 GLU A CA 1
ATOM 1597 C C . GLU A 1 205 ? 14.462 -2.026 12.931 1.00 95.12 205 GLU A C 1
ATOM 1599 O O . GLU A 1 205 ? 15.504 -1.538 12.489 1.00 95.12 205 GLU A O 1
ATOM 1604 N N . THR A 1 206 ? 13.787 -1.428 13.914 1.00 91.94 206 THR A N 1
ATOM 1605 C CA . THR A 1 206 ? 14.285 -0.290 14.683 1.00 91.94 206 THR A CA 1
ATOM 1606 C C . THR A 1 206 ? 14.211 -0.577 16.178 1.00 91.94 206 THR A C 1
ATOM 1608 O O . THR A 1 206 ? 13.622 -1.553 16.640 1.00 91.94 206 THR A O 1
ATOM 1611 N N . LYS A 1 207 ? 14.836 0.284 16.983 1.00 91.69 207 LYS A N 1
ATOM 1612 C CA . LYS A 1 207 ? 14.823 0.135 18.439 1.00 91.69 207 LYS A CA 1
ATOM 1613 C C . LYS A 1 207 ? 13.375 0.180 18.938 1.00 91.69 207 LYS A C 1
ATOM 1615 O O . LYS A 1 207 ? 12.658 1.140 18.678 1.00 91.69 207 LYS A O 1
ATOM 1620 N N . ALA A 1 208 ? 12.985 -0.814 19.737 1.00 87.94 208 ALA A N 1
ATOM 1621 C CA . ALA A 1 208 ? 11.665 -0.853 20.370 1.00 87.94 208 ALA A CA 1
ATOM 1622 C C . ALA A 1 208 ? 11.430 0.323 21.343 1.00 87.94 208 ALA A C 1
ATOM 1624 O O . ALA A 1 208 ? 10.295 0.706 21.603 1.00 87.94 208 ALA A O 1
ATOM 1625 N N . GLY A 1 209 ? 12.503 0.895 21.905 1.00 90.50 209 GLY A N 1
ATOM 1626 C CA . GLY A 1 209 ? 12.456 2.104 22.733 1.00 90.50 209 GLY A CA 1
ATOM 1627 C C . GLY A 1 209 ? 12.408 3.408 21.922 1.00 90.50 209 GLY A C 1
ATOM 1628 O O . GLY A 1 209 ? 12.160 3.420 20.723 1.00 90.50 209 GLY A O 1
ATOM 1629 N N . GLY A 1 210 ? 12.682 4.536 22.582 1.00 94.19 210 GLY A N 1
ATOM 1630 C CA . GLY A 1 210 ? 12.868 5.826 21.906 1.00 94.19 210 GLY A CA 1
ATOM 1631 C C . GLY A 1 210 ? 11.628 6.338 21.161 1.00 94.19 210 GLY A C 1
ATOM 1632 O O . GLY A 1 210 ? 10.537 6.404 21.737 1.00 94.19 210 GLY A O 1
ATOM 1633 N N . ALA A 1 211 ? 11.824 6.740 19.900 1.00 94.50 211 ALA A N 1
ATOM 1634 C CA . ALA A 1 211 ? 10.808 7.380 19.064 1.00 94.50 211 ALA A CA 1
ATOM 1635 C C . ALA A 1 211 ? 9.578 6.486 18.863 1.00 94.50 211 ALA A C 1
ATOM 1637 O O . ALA A 1 211 ? 8.474 6.912 19.197 1.00 94.50 211 ALA A O 1
ATOM 1638 N N . GLN A 1 212 ? 9.773 5.222 18.469 1.00 95.50 212 GLN A N 1
ATOM 1639 C CA . GLN A 1 212 ? 8.670 4.285 18.244 1.00 95.50 212 GLN A CA 1
ATOM 1640 C C . GLN A 1 212 ? 7.850 4.043 19.517 1.00 95.50 212 GLN A C 1
ATOM 1642 O O . GLN A 1 212 ? 6.627 4.110 19.473 1.00 95.50 212 GLN A O 1
ATOM 1647 N N . ARG A 1 213 ? 8.488 3.840 20.682 1.00 97.31 213 ARG A N 1
ATOM 1648 C CA . ARG A 1 213 ? 7.757 3.703 21.960 1.00 97.31 213 ARG A CA 1
ATOM 1649 C C . ARG A 1 213 ? 6.936 4.948 22.287 1.00 97.31 213 ARG A C 1
ATOM 1651 O O . ARG A 1 213 ? 5.808 4.837 22.765 1.00 97.31 213 ARG A O 1
ATOM 1658 N N . THR A 1 214 ? 7.518 6.124 22.068 1.00 97.19 214 THR A N 1
ATOM 1659 C CA . THR A 1 214 ? 6.861 7.409 22.342 1.00 97.19 214 THR A CA 1
ATOM 1660 C C . THR A 1 214 ? 5.669 7.616 21.411 1.00 97.19 214 THR A C 1
ATOM 1662 O O . THR A 1 214 ? 4.588 7.991 21.866 1.00 97.19 214 THR A O 1
ATOM 1665 N N . TRP A 1 215 ? 5.851 7.331 20.122 1.00 96.69 215 TRP A N 1
ATOM 1666 C CA . TRP A 1 215 ? 4.803 7.366 19.111 1.00 96.69 215 TRP A CA 1
ATOM 1667 C C . TRP A 1 215 ? 3.689 6.359 19.419 1.00 96.69 215 TRP A C 1
ATOM 1669 O O . TRP A 1 215 ? 2.516 6.733 19.434 1.00 96.69 215 TRP A O 1
ATOM 1679 N N . LEU A 1 216 ? 4.040 5.116 19.758 1.00 97.50 216 LEU A N 1
ATOM 1680 C CA . LEU A 1 216 ? 3.080 4.067 20.088 1.00 97.50 216 LEU A CA 1
ATOM 1681 C C . LEU A 1 216 ? 2.253 4.452 21.316 1.00 97.50 216 LEU A C 1
ATOM 1683 O O . LEU A 1 216 ? 1.035 4.327 21.289 1.00 97.50 216 LEU A O 1
ATOM 1687 N N . GLY A 1 217 ? 2.879 4.987 22.369 1.00 98.06 217 GLY A N 1
ATOM 1688 C CA . GLY A 1 217 ? 2.162 5.461 23.556 1.00 98.06 217 GLY A CA 1
ATOM 1689 C C . GLY A 1 217 ? 1.083 6.500 23.224 1.00 98.06 217 GLY A C 1
ATOM 1690 O O . GLY A 1 217 ? -0.055 6.360 23.670 1.00 98.06 217 GLY A O 1
ATOM 1691 N N . LYS A 1 218 ? 1.412 7.492 22.385 1.00 98.06 218 LYS A N 1
ATOM 1692 C CA . LYS A 1 218 ? 0.455 8.508 21.907 1.00 98.06 218 LYS A CA 1
ATOM 1693 C C . LYS A 1 218 ? -0.642 7.897 21.033 1.00 98.06 218 LYS A C 1
ATOM 1695 O O . LYS A 1 218 ? -1.815 8.210 21.210 1.00 98.06 218 LYS A O 1
ATOM 1700 N N . THR A 1 219 ? -0.265 6.998 20.128 1.00 97.62 219 THR A N 1
ATOM 1701 C CA . THR A 1 219 ? -1.186 6.318 19.207 1.00 97.62 219 THR A CA 1
ATOM 1702 C C . THR A 1 219 ? -2.198 5.464 19.969 1.00 97.62 219 THR A C 1
ATOM 1704 O O . THR A 1 219 ? -3.399 5.585 19.743 1.00 97.62 219 THR A O 1
ATOM 1707 N N . LEU A 1 220 ? -1.750 4.674 20.949 1.00 98.06 220 LEU A N 1
ATOM 1708 C CA . LEU A 1 220 ? -2.635 3.881 21.807 1.00 98.06 220 LEU A CA 1
ATOM 1709 C C . LEU A 1 220 ? -3.552 4.767 22.658 1.00 98.06 220 LEU A C 1
ATOM 1711 O O . LEU A 1 220 ? -4.731 4.451 22.795 1.00 98.06 220 LEU A O 1
ATOM 1715 N N . GLN A 1 221 ? -3.035 5.869 23.215 1.00 98.12 221 GLN A N 1
ATOM 1716 C CA . GLN A 1 221 ? -3.841 6.814 23.994 1.00 98.12 221 GLN A CA 1
ATOM 1717 C C . GLN A 1 221 ? -4.947 7.455 23.147 1.00 98.12 221 GLN A C 1
ATOM 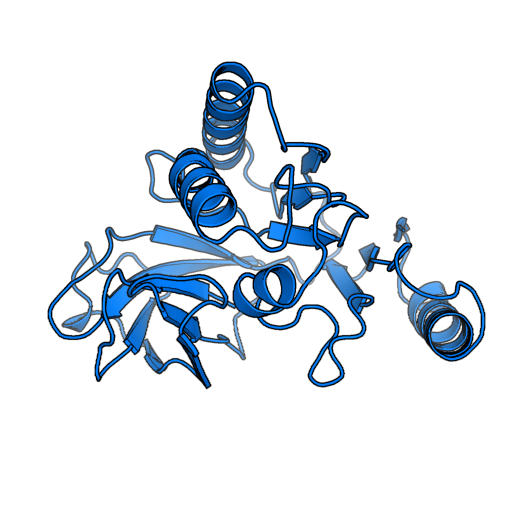1719 O O . GLN A 1 221 ? -6.058 7.630 23.638 1.00 98.12 221 GLN A O 1
ATOM 1724 N N . SER A 1 222 ? -4.649 7.772 21.885 1.00 97.75 222 SER A N 1
ATOM 1725 C CA . SER A 1 222 ? -5.615 8.358 20.956 1.00 97.75 222 SER A CA 1
ATOM 1726 C C . SER A 1 222 ? -6.632 7.347 20.430 1.00 97.75 222 SER A C 1
ATOM 1728 O O . SER A 1 222 ? -7.790 7.705 20.271 1.00 97.75 222 SER A O 1
ATOM 1730 N N . LEU A 1 223 ? -6.219 6.115 20.113 1.00 97.56 223 LEU A N 1
ATOM 1731 C CA . LEU A 1 223 ? -7.087 5.148 19.434 1.00 97.56 223 LEU A CA 1
ATOM 1732 C C . LEU A 1 223 ? -7.954 4.334 20.393 1.00 97.56 223 LEU A C 1
ATOM 1734 O O . LEU A 1 223 ? -9.098 4.049 20.060 1.00 97.56 223 LEU A O 1
ATOM 1738 N N . ARG A 1 224 ? -7.449 3.953 21.577 1.00 96.38 224 ARG A N 1
ATOM 1739 C CA . ARG A 1 224 ? -8.190 3.066 22.497 1.00 96.38 224 ARG A CA 1
ATOM 1740 C C . ARG A 1 224 ? -9.598 3.551 22.876 1.00 96.38 224 ARG A C 1
ATOM 1742 O O . ARG A 1 224 ? -10.457 2.690 23.013 1.00 96.38 224 ARG A O 1
ATOM 1749 N N . PRO A 1 225 ? -9.862 4.857 23.067 1.00 97.56 225 PRO A N 1
ATOM 1750 C CA . PRO A 1 225 ? -11.220 5.337 23.333 1.00 97.56 225 PRO A CA 1
ATOM 1751 C C . PRO A 1 225 ? -12.137 5.333 22.099 1.00 97.56 225 PRO A C 1
ATOM 1753 O O . PRO A 1 225 ? -13.353 5.359 22.249 1.00 97.56 225 PRO A O 1
ATOM 1756 N N . GLU A 1 226 ? -11.561 5.324 20.894 1.00 97.12 226 GLU A N 1
ATOM 1757 C CA . GLU A 1 226 ? -12.252 5.590 19.625 1.0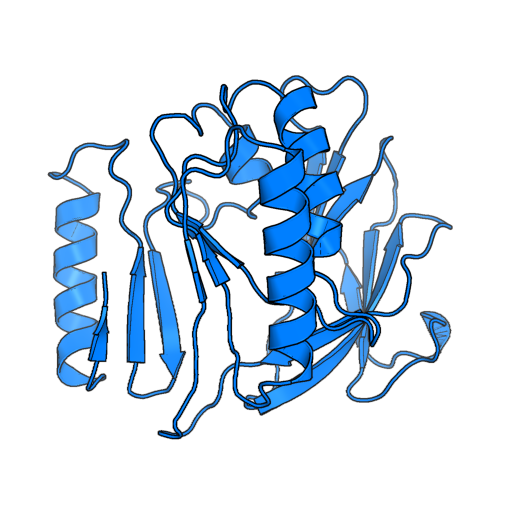0 97.12 226 GLU A CA 1
ATOM 1758 C C . GLU A 1 226 ? -12.651 4.321 18.860 1.00 97.12 226 GLU A C 1
ATOM 1760 O O . GLU A 1 226 ? -13.497 4.382 17.966 1.00 97.12 226 GLU A O 1
ATOM 1765 N N . VAL A 1 227 ? -12.016 3.182 19.159 1.00 97.81 227 VAL A N 1
ATOM 1766 C CA . VAL A 1 227 ? -12.199 1.928 18.416 1.00 97.81 227 VAL A CA 1
ATOM 1767 C C . VAL A 1 227 ? -12.515 0.757 19.341 1.00 97.81 227 VAL A C 1
ATOM 1769 O O . VAL A 1 227 ? -11.921 0.609 20.408 1.00 97.81 227 VAL A O 1
ATOM 1772 N N . ARG A 1 228 ? -13.408 -0.131 18.894 1.00 97.62 228 ARG A N 1
ATOM 1773 C CA . ARG A 1 228 ? -13.675 -1.424 19.541 1.00 97.62 228 ARG A CA 1
ATOM 1774 C C . ARG A 1 228 ? -12.509 -2.397 19.375 1.00 97.62 228 ARG A C 1
ATOM 1776 O O . ARG A 1 228 ? -12.164 -3.104 20.318 1.00 97.62 228 ARG A O 1
ATOM 1783 N N . TRP A 1 229 ? -11.914 -2.439 18.185 1.00 97.88 229 TRP A N 1
ATOM 1784 C CA . TRP A 1 229 ? -10.814 -3.341 17.850 1.00 97.88 229 TRP A CA 1
ATOM 1785 C C . TRP A 1 229 ? -9.552 -2.546 17.527 1.00 97.88 229 TRP A C 1
ATOM 1787 O O . TRP A 1 229 ? -9.509 -1.773 16.570 1.00 97.88 229 TRP A O 1
ATOM 1797 N N . LEU A 1 230 ? -8.514 -2.762 18.329 1.00 97.75 230 LEU A N 1
ATOM 1798 C CA . LEU A 1 230 ? -7.183 -2.211 18.115 1.00 97.75 230 LEU A CA 1
ATOM 1799 C C . LEU A 1 230 ? -6.209 -3.372 17.920 1.00 97.75 230 LEU A C 1
ATOM 1801 O O . LEU A 1 230 ? -5.893 -4.084 18.872 1.00 97.75 230 LEU A O 1
ATOM 1805 N N . LEU A 1 231 ? -5.792 -3.566 16.675 1.00 96.62 231 LEU A N 1
ATOM 1806 C CA . LEU A 1 231 ? -4.916 -4.643 16.227 1.00 96.62 231 LEU A CA 1
ATOM 1807 C C . LEU A 1 231 ? -3.479 -4.120 16.104 1.00 96.62 231 LEU A C 1
ATOM 1809 O O . LEU A 1 231 ? -3.284 -2.928 15.856 1.00 96.62 231 LEU A O 1
ATOM 1813 N N . ALA A 1 232 ? -2.492 -4.998 16.258 1.00 92.12 232 ALA A N 1
ATOM 1814 C CA . ALA A 1 232 ? -1.079 -4.719 16.013 1.00 92.12 232 ALA A CA 1
ATOM 1815 C C . ALA A 1 232 ? -0.397 -5.955 15.426 1.00 92.12 232 ALA A C 1
ATOM 1817 O O . ALA A 1 232 ? -0.798 -7.067 15.843 1.00 92.12 232 ALA A O 1
#